Protein AF-0000000078609695 (afdb_homodimer)

pLDDT: mean 81.36, std 23.62, range [19.58, 98.56]

Nearest PDB structure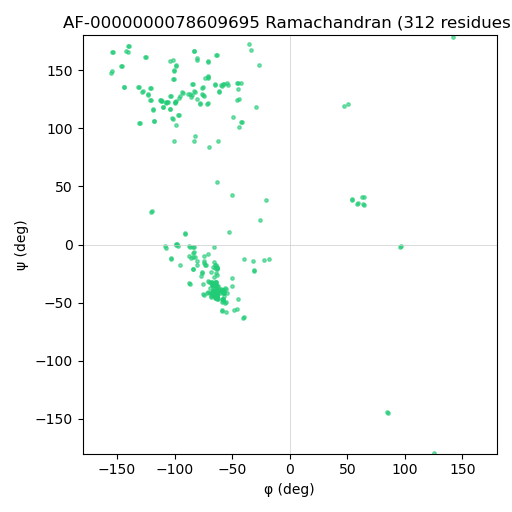s (foldseek):
  7mqa-assembly1_SL  TM=8.183E-01  e=2.822E-26  Homo sapiens
  7mq9-assembly1_SL  TM=8.160E-01  e=1.169E-25  Homo sapiens
  5yz4-assembly1_A  TM=9.534E-01  e=4.984E-21  Schizosaccharomyces pombe 972h-
  7d5s-assembly1_5K  TM=8.433E-01  e=5.316E-21  Saccharomyces cerevisiae S288C
  6lqt-assembly1_5K  TM=8.544E-01  e=1.594E-20  Saccharomyces cerevisiae S288C

Foldseek 3Di:
DPPPPVVVPPLCLVPDDAAEEEEAQCLLVVLVVLVHDDQVLVCVAQSHHYAYEYEPQSLVVLVVVPDVNPVVNVSCPPPSHHYHYDPDDHDHPLVRVLVVCLVPVRHEYEDQDPVSVVSNLVRFNHKYWYDDPSGIYIDHRHGPDPDDCPSVVVRVVD/DPPPPVVVVPLCLVPDDAAEEEEALCLLVVLVVLVHDDQVLVCVAQSHHYAYEYEPQSLVVLVVVPDVNVVVNVSCPPPSHHYHYDPDDHDHPLVRVLVVCLVPVRHEYEDQDPVSVVSNLVRFNHKYWYDDPSGIYIDHHHGDDPDDCVVVVVRPVD

Sequence (316 aa):
PKYPSCLFFQYNTQLGPPYYILVDTNFINFSIKAKLDLVQSMMDCLYAKCIPCITDCVMAEIEKLGQKYRVALRIAKDPRFERLPCTHKGTYADDCLVQRVTQHKCYIVATVDRDLKRRIRKIPGVPIMYISNHRYNIERMPDDYGAPRFLSKKWSIIPKYPSCLFFQYNTQLGPPYYILVDTNFINFSIKAKLDLVQSMMDCLYAKCIPCITDCVMAEIEKLGQKYRVALRIAKDPRFERLPCTHKGTYADDCLVQRVTQHKCYIVATVDRDLKRRIRKIPGVPIMYISNHRYNIERMPDDYGAPRFLSKKWSII

Organism: Ophiophagus hannah (NCBI:txid8665)

Solvent-accessible surface area (backbone atoms only — not comparable to full-atom values): 17659 Å² total; per-residue (Å²): 133,77,75,52,78,20,69,72,69,50,92,53,49,51,71,48,63,61,46,39,30,39,48,40,66,65,36,52,52,53,31,54,75,55,71,46,56,65,66,61,40,48,24,68,53,65,67,31,46,58,35,47,29,36,40,49,42,30,50,53,50,40,63,68,62,41,76,89,31,46,67,46,46,53,59,66,64,34,83,74,39,42,79,28,69,64,95,64,80,76,60,57,42,67,58,50,53,51,52,50,42,71,48,40,52,79,40,32,38,30,42,76,50,64,70,58,49,58,57,43,69,72,39,66,52,32,34,37,30,32,77,54,92,78,34,59,42,78,46,73,54,69,48,59,90,83,57,67,64,61,63,48,50,36,63,61,71,100,130,78,74,54,68,25,64,70,62,47,82,61,41,53,70,58,62,62,45,41,30,42,50,39,66,65,36,50,52,53,30,54,74,55,69,45,56,66,65,61,40,47,23,67,53,61,67,32,42,60,35,47,27,36,39,50,42,30,50,53,50,41,64,68,61,41,78,89,32,46,66,44,46,54,58,66,64,34,82,73,40,42,79,26,69,65,94,64,83,77,59,56,43,66,59,49,52,52,55,50,43,72,46,39,53,81,40,31,38,30,42,73,51,64,70,60,48,57,59,44,68,72,38,67,52,34,33,36,31,33,76,55,93,78,34,59,43,76,45,74,52,70,46,60,87,80,58,66,70,59,60,46,42,35,62,57,74,101

Secondary structure (DSSP, 8-state):
----TTTT-SS-TTSSPPEEEEEPHHHHHHHHHTT--HHHHHHHHHTS-EEEEEEHHHHHHHHHTGGGGHHHHHHHT-TTSEEE--SSS---HHHHHHHHHHH-TTEEEE---HHHHHHHHTSTT--EEEEETTEEEEE-----TTS-THHHHHHHT-/----TTTT----TTSSPPEEEEEPHHHHHHHHHTT--HHHHHHHHHTS-EEEEEEHHHHHHHHHHGGGGHHHHHHHT-TTSEEE--SSS---HHHHHHHHHHH-TTEEEE---HHHHHHHHTSTT--EEEEETTEEEEE-----TTS-TTTHHHHHT-

InterPro domains:
  IPR002716 PIN domain [SM00670] (19-118)
  IPR006984 Fcf1/UTP23 [PF04900] (44-140)
  IPR029060 PIN-like domain superfamily [SSF88723] (17-141)
  IPR037503 rRNA-processing protein Fcf1, PIN domain [cd09864] (9-139)

Radius of gyration: 20.22 Å; Cα contacts (8 Å, |Δi|>4): 507; chains: 2; bounding box: 41×59×60 Å

Structure (mmCIF, N/CA/C/O backbone):
data_AF-0000000078609695-model_v1
#
loop_
_entity.id
_entity.type
_entity.pdbx_description
1 polymer 'rRNA-processing protein FCF1 homolog'
#
loop_
_atom_site.group_PDB
_atom_site.id
_atom_site.type_symbol
_atom_site.label_atom_id
_atom_site.label_alt_id
_atom_site.label_comp_id
_atom_site.label_asym_id
_atom_site.label_entity_id
_atom_site.label_seq_id
_atom_site.pdbx_PDB_ins_code
_atom_site.Cartn_x
_atom_site.Cartn_y
_atom_site.Cartn_z
_atom_site.occupancy
_atom_site.B_iso_or_equiv
_atom_site.auth_seq_id
_atom_site.auth_comp_id
_atom_site.auth_asym_id
_atom_site.auth_atom_id
_atom_site.pdbx_PDB_model_num
ATOM 1 N N . PRO A 1 1 ? 6.93 13.883 -40.031 1 19.58 1 PRO A N 1
ATOM 2 C CA . PRO A 1 1 ? 7.605 14.664 -39 1 19.58 1 PRO A CA 1
ATOM 3 C C . PRO A 1 1 ? 7.254 14.195 -37.594 1 19.58 1 PRO A C 1
ATOM 5 O O . PRO A 1 1 ? 6.09 14.258 -37.188 1 19.58 1 PRO A O 1
ATOM 8 N N . LYS A 1 2 ? 7.703 13 -37.25 1 21.84 2 LYS A N 1
ATOM 9 C CA . LYS A 1 2 ? 7.164 12.016 -36.312 1 21.84 2 LYS A CA 1
ATOM 10 C C . LYS A 1 2 ? 7.293 12.492 -34.875 1 21.84 2 LYS A C 1
ATOM 12 O O . LYS A 1 2 ? 8.383 12.867 -34.438 1 21.84 2 LYS A O 1
ATOM 17 N N . TYR A 1 3 ? 6.289 13.312 -34.469 1 26.33 3 TYR A N 1
ATOM 18 C CA . TYR A 1 3 ? 6.34 14.062 -33.219 1 26.33 3 TYR A CA 1
ATOM 19 C C . TYR A 1 3 ? 6.887 13.195 -32.094 1 26.33 3 TYR A C 1
ATOM 21 O O . TYR A 1 3 ? 6.5 12.031 -31.953 1 26.33 3 TYR A O 1
ATOM 29 N N . PRO A 1 4 ? 8.133 13.453 -31.719 1 28.36 4 PRO A N 1
ATOM 30 C CA . PRO A 1 4 ? 8.945 12.617 -30.828 1 28.36 4 PRO A CA 1
ATOM 31 C C . PRO A 1 4 ? 8.211 12.234 -29.547 1 28.36 4 PRO A C 1
ATOM 33 O O . PRO A 1 4 ? 7.371 12.992 -29.062 1 28.36 4 PRO A O 1
ATOM 36 N N . SER A 1 5 ? 7.867 11.055 -29.422 1 27.03 5 SER A N 1
ATOM 37 C CA . SER A 1 5 ? 7.219 10.359 -28.312 1 27.03 5 SER A CA 1
ATOM 38 C C . SER A 1 5 ? 7.77 10.828 -26.969 1 27.03 5 SER A C 1
ATOM 40 O O . SER A 1 5 ? 7.324 10.367 -25.922 1 27.03 5 SER A O 1
ATOM 42 N N . CYS A 1 6 ? 8.969 11.617 -26.906 1 28.11 6 CYS A N 1
ATOM 43 C CA . CYS A 1 6 ? 9.727 12.219 -25.812 1 28.11 6 CYS A CA 1
ATOM 44 C C . CYS A 1 6 ? 8.836 13.125 -24.969 1 28.11 6 CYS A C 1
ATOM 46 O O . CYS A 1 6 ? 9.133 13.375 -23.797 1 28.11 6 CYS A O 1
ATOM 48 N N . LEU A 1 7 ? 8.195 14.164 -25.562 1 29.44 7 LEU A N 1
ATOM 49 C CA . LEU A 1 7 ? 7.461 15.289 -25 1 29.44 7 LEU A CA 1
ATOM 50 C C . LEU A 1 7 ? 6.438 14.805 -23.969 1 29.44 7 LEU A C 1
ATOM 52 O O . LEU A 1 7 ? 5.859 15.617 -23.25 1 29.44 7 LEU A O 1
ATOM 56 N N . PHE A 1 8 ? 6.07 13.688 -24.25 1 27.89 8 PHE A N 1
ATOM 57 C CA . PHE A 1 8 ? 4.938 13.328 -23.406 1 27.89 8 PHE A CA 1
ATOM 58 C C . PHE A 1 8 ? 5.383 13.094 -21.969 1 27.89 8 PHE A C 1
ATOM 60 O O . PHE A 1 8 ? 4.625 12.57 -21.156 1 27.89 8 PHE A O 1
ATOM 67 N N . PHE A 1 9 ? 6.781 13.07 -21.688 1 30.69 9 PHE A N 1
ATOM 68 C CA . PHE A 1 9 ? 7.172 12.984 -20.281 1 30.69 9 PHE A CA 1
ATOM 69 C C . PHE A 1 9 ? 6.77 14.242 -19.531 1 30.69 9 PHE A C 1
ATOM 71 O O . PHE A 1 9 ? 7.625 14.992 -19.062 1 30.69 9 PHE A O 1
ATOM 78 N N . GLN A 1 10 ? 6.246 15.188 -19.984 1 31.16 10 GLN A N 1
ATOM 79 C CA . GLN A 1 10 ? 5.766 16.266 -19.125 1 31.16 10 GLN A CA 1
ATOM 80 C C . GLN A 1 10 ? 5.43 15.734 -17.719 1 31.16 10 GLN A C 1
ATOM 82 O O . GLN A 1 10 ? 5.191 14.539 -17.547 1 31.16 10 GLN A O 1
ATOM 87 N N . TYR A 1 11 ? 5.469 16.625 -16.578 1 32.31 11 TYR A N 1
ATOM 88 C CA . TYR A 1 11 ? 5.066 16.422 -15.195 1 32.31 11 TYR A CA 1
ATOM 89 C C . TYR A 1 11 ? 4 15.344 -15.086 1 32.31 11 TYR A C 1
ATOM 91 O O . TYR A 1 11 ? 2.814 15.648 -14.945 1 32.31 11 TYR A O 1
ATOM 99 N N . ASN A 1 12 ? 3.83 14.547 -15.906 1 37.47 12 ASN A 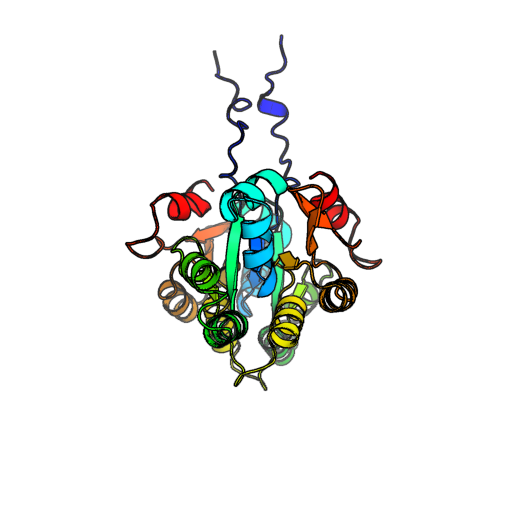N 1
ATOM 100 C CA . ASN A 1 12 ? 2.656 13.68 -15.891 1 37.47 12 ASN A CA 1
ATOM 101 C C . ASN A 1 12 ? 2.635 12.781 -14.656 1 37.47 12 ASN A C 1
ATOM 103 O O . ASN A 1 12 ? 3.254 11.719 -14.641 1 37.47 12 ASN A O 1
ATOM 107 N N . THR A 1 13 ? 2.74 13.406 -13.375 1 45.38 13 THR A N 1
ATOM 108 C CA . THR A 1 13 ? 2.414 12.859 -12.07 1 45.38 13 THR A CA 1
ATOM 109 C C . THR A 1 13 ? 1.509 11.641 -12.203 1 45.38 13 THR A C 1
ATOM 111 O O . THR A 1 13 ? 1.308 10.898 -11.242 1 45.38 13 THR A O 1
ATOM 114 N N . GLN A 1 14 ? 0.998 11.508 -13.43 1 47.22 14 GLN A N 1
ATOM 115 C CA . GLN A 1 14 ? -0.141 10.617 -13.625 1 47.22 14 GLN A CA 1
ATOM 116 C C . GLN A 1 14 ? 0.319 9.188 -13.883 1 47.22 14 GLN A C 1
ATOM 118 O O . GLN A 1 14 ? -0.501 8.273 -13.961 1 47.22 14 GLN A O 1
ATOM 123 N N . LEU A 1 15 ? 1.805 9.125 -14.094 1 53.78 15 LEU A N 1
ATOM 124 C CA . LEU A 1 15 ? 2.141 7.773 -14.539 1 53.78 15 LEU A CA 1
ATOM 125 C C . LEU A 1 15 ? 2.684 6.941 -13.383 1 53.78 15 LEU A C 1
ATOM 127 O O . LEU A 1 15 ? 3.623 7.359 -12.695 1 53.78 15 LEU A O 1
ATOM 131 N N . GLY A 1 16 ? 1.975 6.301 -12.664 1 68.56 16 GLY A N 1
ATOM 132 C CA . GLY A 1 16 ? 2.25 5.328 -11.617 1 68.56 16 GLY A CA 1
ATOM 133 C C . GLY A 1 16 ? 1.308 5.441 -10.438 1 68.56 16 GLY A C 1
ATOM 134 O O . GLY A 1 16 ? 0.39 6.266 -10.445 1 68.56 16 GLY A O 1
ATOM 135 N N . PRO A 1 17 ? 1.571 4.562 -9.57 1 80.69 17 PRO A N 1
ATOM 136 C CA . PRO A 1 17 ? 0.719 4.59 -8.375 1 80.69 17 PRO A CA 1
ATOM 137 C C . PRO A 1 17 ? 0.998 5.793 -7.48 1 80.69 17 PRO A C 1
ATOM 139 O O . PRO A 1 17 ? 2.111 6.328 -7.484 1 80.69 17 PRO A O 1
ATOM 142 N N . PRO A 1 18 ? 0.001 6.297 -6.922 1 87.56 18 PRO A N 1
ATOM 143 C CA . PRO A 1 18 ? 0.215 7.383 -5.965 1 87.56 18 PRO A CA 1
ATOM 144 C C . PRO A 1 18 ? 1.009 6.941 -4.738 1 87.56 18 PRO A C 1
ATOM 146 O O . PRO A 1 18 ? 1.16 5.742 -4.496 1 87.56 18 PRO A O 1
ATOM 149 N N . TYR A 1 19 ? 1.533 7.965 -4.016 1 90.19 19 TYR A N 1
ATOM 150 C CA . TYR A 1 19 ? 2.045 7.723 -2.672 1 90.19 19 TYR A CA 1
ATOM 151 C C . TYR A 1 19 ? 0.917 7.727 -1.648 1 90.19 19 TYR A C 1
ATOM 153 O O . TYR A 1 19 ? 0.035 8.586 -1.691 1 90.19 19 TYR A O 1
ATOM 161 N N . TYR A 1 20 ? 0.915 6.727 -0.834 1 94.62 20 TYR A N 1
ATOM 162 C CA . TYR A 1 20 ? -0.01 6.695 0.292 1 94.62 20 TYR A CA 1
ATOM 163 C C . TYR A 1 20 ? 0.68 7.133 1.578 1 94.62 20 TYR A C 1
ATOM 165 O O . TYR A 1 20 ? 1.683 6.539 1.984 1 94.62 20 TYR A O 1
ATOM 173 N N . ILE A 1 21 ? 0.111 8.148 2.197 1 97.25 21 ILE A N 1
ATOM 174 C CA . ILE A 1 21 ? 0.78 8.766 3.338 1 97.25 21 ILE A CA 1
ATOM 175 C C . ILE A 1 21 ? -0.093 8.633 4.582 1 97.25 21 ILE A C 1
ATOM 177 O O . ILE A 1 21 ? -1.188 9.195 4.645 1 97.25 21 ILE A O 1
ATOM 181 N N . LEU A 1 22 ? 0.402 7.875 5.594 1 98.38 22 LEU A N 1
ATOM 182 C CA . LEU A 1 22 ? -0.276 7.77 6.883 1 98.38 22 LEU A CA 1
ATOM 183 C C . LEU A 1 22 ? -0.027 9.016 7.727 1 98.38 22 LEU A C 1
ATOM 185 O O . LEU A 1 22 ? 1.12 9.336 8.047 1 98.38 22 LEU A O 1
ATOM 189 N N . VAL A 1 23 ? -1.093 9.633 8.078 1 98.44 23 VAL A N 1
ATOM 190 C CA . VAL A 1 23 ? -0.981 10.914 8.766 1 98.44 23 VAL A CA 1
ATOM 191 C C . VAL A 1 23 ? -1.172 10.703 10.266 1 98.44 23 VAL A C 1
ATOM 193 O O . VAL A 1 23 ? -2.188 10.156 10.703 1 98.44 23 VAL A O 1
ATOM 196 N N . ASP A 1 24 ? -0.194 11.102 11.031 1 97.31 24 ASP A N 1
ATOM 197 C CA . ASP A 1 24 ? -0.285 11.102 12.484 1 97.31 24 ASP A CA 1
ATOM 198 C C . ASP A 1 24 ? -1.232 12.195 12.977 1 97.31 24 ASP A C 1
ATOM 200 O O . ASP A 1 24 ? -1.419 13.211 12.297 1 97.31 24 ASP A O 1
ATOM 204 N N . THR A 1 25 ? -1.73 12.047 14.141 1 93.62 25 THR A N 1
ATOM 205 C CA . THR A 1 25 ? -2.748 12.922 14.703 1 93.62 25 THR A CA 1
ATOM 206 C C . THR A 1 25 ? -2.275 14.375 14.703 1 93.62 25 THR A C 1
ATOM 208 O O . THR A 1 25 ? -2.949 15.25 14.164 1 93.62 25 THR A O 1
ATOM 211 N N . ASN A 1 26 ? -1.127 14.656 15.195 1 93.31 26 ASN A N 1
ATOM 212 C CA . ASN A 1 26 ? -0.676 16.031 15.414 1 93.31 26 ASN A CA 1
ATOM 213 C C . ASN A 1 26 ? -0.117 16.641 14.133 1 93.31 26 ASN A C 1
ATOM 215 O O . ASN A 1 26 ? 0.112 17.844 14.07 1 93.31 26 ASN A O 1
ATOM 219 N N . PHE A 1 27 ? 0.09 15.906 13.141 1 97.62 27 PHE A N 1
ATOM 220 C CA . PHE A 1 27 ? 0.665 16.391 11.891 1 97.62 27 PHE A CA 1
ATOM 221 C C . PHE A 1 27 ? -0.262 17.406 11.227 1 97.62 27 PHE A C 1
ATOM 223 O O . PHE A 1 27 ? 0.198 18.406 10.672 1 97.62 27 PHE A O 1
ATOM 230 N N . ILE A 1 28 ? -1.546 17.141 11.305 1 96.31 28 ILE A N 1
ATOM 231 C CA . ILE A 1 28 ? -2.547 18.016 10.711 1 96.31 28 ILE A CA 1
ATOM 232 C C . ILE A 1 28 ? -2.504 19.391 11.391 1 96.31 28 ILE A C 1
ATOM 234 O O . ILE A 1 28 ? -2.418 20.422 10.719 1 96.31 28 ILE A O 1
ATOM 238 N N . ASN A 1 29 ? -2.424 19.391 12.688 1 94.19 29 ASN A N 1
ATOM 239 C CA . ASN A 1 29 ? -2.414 20.641 13.43 1 94.19 29 ASN A CA 1
ATOM 240 C C . ASN A 1 29 ? -1.149 21.453 13.148 1 94.19 29 ASN A C 1
ATOM 242 O O . ASN A 1 29 ? -1.202 22.672 13.031 1 94.19 29 ASN A O 1
ATOM 246 N N . PHE A 1 30 ? -0.094 20.781 13.07 1 96.12 30 PHE A N 1
ATOM 247 C CA . PHE A 1 30 ? 1.162 21.469 12.789 1 96.12 30 PHE A CA 1
ATOM 248 C C . PHE A 1 30 ? 1.171 22.031 11.375 1 96.12 30 PHE A C 1
ATOM 250 O O . PHE A 1 30 ? 1.756 23.078 11.125 1 96.12 30 PHE A O 1
ATOM 257 N N . SER A 1 31 ? 0.535 21.312 10.469 1 97.31 31 SER A N 1
ATOM 258 C CA . SER A 1 31 ? 0.407 21.812 9.102 1 97.31 31 SER A CA 1
ATOM 259 C C . SER A 1 31 ? -0.422 23.094 9.055 1 97.31 31 SER A C 1
ATOM 261 O O . SER A 1 31 ? -0.064 24.047 8.367 1 97.31 31 SER A O 1
ATOM 263 N N . ILE A 1 32 ? -1.502 23.094 9.844 1 94.38 32 ILE A N 1
ATOM 264 C CA . ILE A 1 32 ? -2.375 24.266 9.914 1 94.38 32 ILE A CA 1
ATOM 265 C C . ILE A 1 32 ? -1.603 25.453 10.484 1 94.38 32 ILE A C 1
ATOM 267 O O . ILE A 1 32 ? -1.665 26.562 9.945 1 94.38 32 ILE A O 1
ATOM 271 N N . LYS A 1 33 ? -0.875 25.203 11.508 1 94.44 33 LYS A N 1
ATOM 272 C CA . LYS A 1 33 ? -0.098 26.266 12.148 1 94.44 33 LYS A CA 1
ATOM 273 C C . LYS A 1 33 ? 0.961 26.812 11.203 1 94.44 33 LYS A C 1
ATOM 275 O O . LYS A 1 33 ? 1.253 28.016 11.227 1 94.44 33 LYS A O 1
ATOM 280 N N . ALA A 1 34 ? 1.468 25.969 10.367 1 96.25 34 ALA A N 1
ATOM 281 C CA . ALA A 1 34 ? 2.5 26.359 9.414 1 96.25 34 ALA A CA 1
ATOM 282 C C . ALA A 1 34 ? 1.881 26.906 8.133 1 96.25 34 ALA A C 1
ATOM 284 O O . ALA A 1 34 ? 2.596 27.266 7.188 1 96.25 34 ALA A O 1
ATOM 285 N N . LYS A 1 35 ? 0.498 26.938 8.023 1 95.38 35 LYS A N 1
ATOM 286 C CA . LYS A 1 35 ? -0.259 27.438 6.883 1 95.38 35 LYS A CA 1
ATOM 287 C C . LYS A 1 35 ? 0.026 26.625 5.625 1 95.38 35 LYS A C 1
ATOM 289 O O . LYS A 1 35 ? 0.243 27.188 4.547 1 95.38 35 LYS A O 1
ATOM 294 N N . LEU A 1 36 ? 0.118 25.375 5.793 1 96.69 36 LEU A N 1
ATOM 295 C CA . LEU A 1 36 ? 0.359 24.453 4.691 1 96.69 36 LEU A CA 1
ATOM 296 C C . LEU A 1 36 ? -0.923 23.734 4.301 1 96.69 36 LEU A C 1
ATOM 298 O O . LEU A 1 36 ? -1.638 23.219 5.164 1 96.69 36 LEU A O 1
ATOM 302 N N . ASP A 1 37 ? -1.235 23.797 2.996 1 95.25 37 ASP A N 1
ATOM 303 C CA . ASP A 1 37 ? -2.25 22.875 2.49 1 95.25 37 ASP A CA 1
ATOM 304 C C . ASP A 1 37 ? -1.717 21.453 2.438 1 95.25 37 ASP A C 1
ATOM 306 O O . ASP A 1 37 ? -0.739 21.172 1.739 1 95.25 37 ASP A O 1
ATOM 310 N N . LEU A 1 38 ? -2.361 20.578 3.123 1 96.25 38 LEU A N 1
ATOM 311 C CA . LEU A 1 38 ? -1.812 19.25 3.363 1 96.25 38 LEU A CA 1
ATOM 312 C C . LEU A 1 38 ? -1.545 18.531 2.047 1 96.25 38 LEU A C 1
ATOM 314 O O . LEU A 1 38 ? -0.403 18.172 1.755 1 96.25 38 LEU A O 1
ATOM 318 N N . VAL A 1 39 ? -2.541 18.359 1.177 1 95.44 39 VAL A N 1
ATOM 319 C CA . VAL A 1 39 ? -2.42 17.578 -0.042 1 95.44 39 VAL A CA 1
ATOM 320 C C . VAL A 1 39 ? -1.441 18.25 -1.001 1 95.44 39 VAL A C 1
ATOM 322 O O . VAL A 1 39 ? -0.552 17.594 -1.55 1 95.44 39 VAL A O 1
ATOM 325 N N . GLN A 1 40 ? -1.533 19.531 -1.145 1 95.12 40 GLN A N 1
ATOM 326 C CA . GLN A 1 40 ? -0.635 20.266 -2.025 1 95.12 40 GLN A CA 1
ATOM 327 C C . GLN A 1 40 ? 0.809 20.172 -1.54 1 95.12 40 GLN A C 1
ATOM 329 O O . GLN A 1 40 ? 1.73 20.016 -2.342 1 95.12 40 GLN A O 1
ATOM 334 N N . SER A 1 41 ? 0.975 20.359 -0.27 1 95.75 41 SER A N 1
ATOM 335 C CA . SER A 1 41 ? 2.32 20.297 0.29 1 95.75 41 SER A CA 1
ATOM 336 C C . SER A 1 41 ? 2.934 18.906 0.102 1 95.75 41 SER A C 1
ATOM 338 O O . SER A 1 41 ? 4.137 18.781 -0.142 1 95.75 41 SER A O 1
ATOM 340 N N . MET A 1 42 ? 2.084 17.828 0.198 1 94 42 MET A N 1
ATOM 341 C CA . MET A 1 42 ? 2.555 16.469 -0.066 1 94 42 MET A CA 1
ATOM 342 C C . MET A 1 42 ? 3.01 16.328 -1.514 1 94 42 MET A C 1
ATOM 344 O O . MET A 1 42 ? 4.09 15.789 -1.777 1 94 42 MET A O 1
ATOM 348 N N . MET A 1 43 ? 2.205 16.828 -2.395 1 90.19 43 MET A N 1
ATOM 349 C CA . MET A 1 43 ? 2.506 16.719 -3.818 1 90.19 43 MET A CA 1
ATOM 350 C C . MET A 1 43 ? 3.74 17.531 -4.18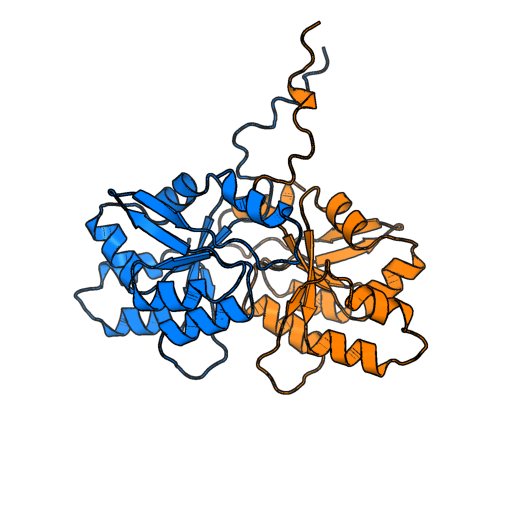 1 90.19 43 MET A C 1
ATOM 352 O O . MET A 1 43 ? 4.543 17.125 -5.02 1 90.19 43 MET A O 1
ATOM 356 N N . ASP A 1 44 ? 3.934 18.656 -3.547 1 87.81 44 ASP A N 1
ATOM 357 C CA . ASP A 1 44 ? 5.113 19.484 -3.76 1 87.81 44 ASP A CA 1
ATOM 358 C C . ASP A 1 44 ? 6.371 18.812 -3.229 1 87.81 44 ASP A C 1
ATOM 360 O O . ASP A 1 44 ? 7.457 18.984 -3.785 1 87.81 44 ASP A O 1
ATOM 364 N N . CYS A 1 45 ? 6.18 18.094 -2.234 1 88.06 45 CYS A N 1
ATOM 365 C CA . CYS A 1 45 ? 7.309 17.422 -1.595 1 88.06 45 CYS A CA 1
ATOM 366 C C . CYS A 1 45 ? 7.773 16.234 -2.42 1 88.06 45 CYS A C 1
ATOM 368 O O . CYS A 1 45 ? 8.977 16.031 -2.605 1 88.06 45 CYS A O 1
ATOM 370 N N . LEU A 1 46 ? 6.785 15.477 -2.916 1 84.56 46 LEU A N 1
ATOM 371 C CA . LEU A 1 46 ? 7.125 14.203 -3.533 1 84.56 46 LEU A CA 1
ATOM 372 C C . LEU A 1 46 ? 7.082 14.305 -5.055 1 84.56 46 LEU A C 1
ATOM 374 O O . LEU A 1 46 ? 7.52 13.391 -5.754 1 84.56 46 LEU A O 1
ATOM 378 N N . TYR A 1 47 ? 6.543 15.344 -5.559 1 78.56 47 TYR A N 1
ATOM 379 C CA . TYR A 1 47 ? 6.422 15.609 -6.988 1 78.56 47 TYR A CA 1
ATOM 380 C C . TYR A 1 47 ? 5.633 14.5 -7.68 1 78.56 47 TYR A C 1
ATOM 382 O O . TYR A 1 47 ? 6.02 14.031 -8.75 1 78.56 47 TYR A O 1
ATOM 390 N N . ALA A 1 48 ? 4.699 14.008 -7.027 1 80.94 48 ALA A N 1
ATOM 391 C CA . ALA A 1 48 ? 3.812 12.945 -7.5 1 80.94 48 ALA A CA 1
ATOM 392 C C . ALA A 1 48 ? 2.461 13.008 -6.797 1 80.94 48 ALA A C 1
ATOM 394 O O . ALA A 1 48 ? 2.299 13.734 -5.812 1 80.94 48 ALA A O 1
ATOM 395 N N . LYS A 1 49 ? 1.505 12.273 -7.375 1 84.69 49 LYS A N 1
ATOM 396 C CA . LYS A 1 49 ? 0.208 12.172 -6.711 1 84.69 49 LYS A CA 1
ATOM 397 C C . LYS A 1 49 ? 0.35 11.578 -5.312 1 84.69 49 LYS A C 1
ATOM 399 O O . LYS A 1 49 ? 1.104 10.625 -5.117 1 84.69 49 LYS A O 1
ATOM 404 N N . CYS A 1 50 ? -0.36 12.195 -4.406 1 90.31 50 CYS A N 1
ATOM 405 C CA . CYS A 1 50 ? -0.31 11.766 -3.014 1 90.31 50 CYS A CA 1
ATOM 406 C C . CYS A 1 50 ? -1.714 11.609 -2.441 1 90.31 50 CYS A C 1
ATOM 408 O O . CYS A 1 50 ? -2.596 12.422 -2.717 1 90.31 50 CYS A O 1
ATOM 410 N N . ILE A 1 51 ? -1.896 10.523 -1.73 1 94.12 51 ILE A N 1
ATOM 411 C CA . ILE A 1 51 ? -3.162 10.273 -1.049 1 94.12 51 ILE A CA 1
ATOM 412 C C . ILE A 1 51 ? -2.932 10.211 0.459 1 94.12 51 ILE A C 1
ATOM 414 O O . ILE A 1 51 ? -2.336 9.25 0.96 1 94.12 51 ILE A O 1
ATOM 418 N N . PRO A 1 52 ? -3.35 11.25 1.156 1 97.75 52 PRO A N 1
ATOM 419 C CA . PRO A 1 52 ? -3.283 11.141 2.615 1 97.75 52 PRO A CA 1
ATOM 420 C C . PRO A 1 52 ? -4.219 10.062 3.168 1 97.75 52 PRO A C 1
ATOM 422 O O . PRO A 1 52 ? -5.355 9.93 2.701 1 97.75 52 PRO A O 1
ATOM 425 N N . CYS A 1 53 ? -3.748 9.281 4.125 1 97.75 53 CYS A N 1
ATOM 426 C CA . CYS A 1 53 ? -4.504 8.195 4.742 1 97.75 53 CYS A CA 1
ATOM 427 C C . CYS A 1 53 ? -4.641 8.422 6.246 1 97.75 53 CYS A C 1
ATOM 429 O O . CYS A 1 53 ? -3.682 8.82 6.906 1 97.75 53 CYS A O 1
ATOM 431 N N . ILE A 1 54 ? -5.812 8.227 6.762 1 97.62 54 ILE A N 1
ATOM 432 C CA . ILE A 1 54 ? -6.07 8.32 8.195 1 97.62 54 ILE A CA 1
ATOM 433 C C . ILE A 1 54 ? -6.668 7.004 8.695 1 97.62 54 ILE A C 1
ATOM 435 O O . ILE A 1 54 ? -7.633 6.492 8.117 1 97.62 54 ILE A O 1
ATOM 439 N N . THR A 1 55 ? -6.109 6.422 9.75 1 97.31 55 THR A N 1
ATOM 440 C CA . THR A 1 55 ? -6.625 5.176 10.305 1 97.31 55 THR A CA 1
ATOM 441 C C . THR A 1 55 ? -7.789 5.445 11.258 1 97.31 55 THR A C 1
ATOM 443 O O . THR A 1 55 ? -8 6.586 11.68 1 97.31 55 THR A O 1
ATOM 446 N N . ASP A 1 56 ? -8.492 4.383 11.594 1 96.31 56 ASP A N 1
ATOM 447 C CA . ASP A 1 56 ? -9.562 4.488 12.578 1 96.31 56 ASP A CA 1
ATOM 448 C C . ASP A 1 56 ? -9.031 5.012 13.914 1 96.31 56 ASP A C 1
ATOM 450 O O . ASP A 1 56 ? -9.672 5.84 14.562 1 96.31 56 ASP A O 1
ATOM 454 N N . CYS A 1 57 ? -7.883 4.574 14.281 1 97.25 57 CYS A N 1
ATOM 455 C CA . CYS A 1 57 ? -7.316 4.945 15.578 1 97.25 57 CYS A CA 1
ATOM 456 C C . CYS A 1 57 ? -6.949 6.426 15.602 1 97.25 57 CYS A C 1
ATOM 458 O O . CYS A 1 57 ? -7.184 7.109 16.609 1 97.25 57 CYS A O 1
ATOM 460 N N . VAL A 1 58 ? -6.363 6.926 14.516 1 96.94 58 VAL A N 1
ATOM 461 C CA . VAL A 1 58 ? -5.992 8.336 14.438 1 96.94 58 VAL A CA 1
ATOM 462 C C . VAL A 1 58 ? -7.25 9.195 14.406 1 96.94 58 VAL A C 1
ATOM 464 O O . VAL A 1 58 ? -7.328 10.219 15.094 1 96.94 58 VAL A O 1
ATOM 467 N N . MET A 1 59 ? -8.211 8.789 13.656 1 95.94 59 MET A N 1
ATOM 468 C CA . MET A 1 59 ? -9.477 9.508 13.594 1 95.94 59 MET A CA 1
ATOM 469 C C . MET A 1 59 ? -10.125 9.602 14.969 1 95.94 59 MET A C 1
ATOM 471 O O . MET A 1 59 ? -10.602 10.664 15.367 1 95.94 59 MET A O 1
ATOM 475 N N . ALA A 1 60 ? -10.156 8.453 15.648 1 95.06 60 ALA A N 1
ATOM 476 C CA . ALA A 1 60 ? -10.734 8.414 16.984 1 95.06 60 ALA A CA 1
ATOM 477 C C . ALA A 1 60 ? -10 9.359 17.938 1 95.06 60 ALA A C 1
ATOM 479 O O . ALA A 1 60 ? -10.625 10.031 18.75 1 95.06 60 ALA A O 1
ATOM 480 N N . GLU A 1 61 ? -8.742 9.398 17.766 1 94.81 61 GLU A N 1
ATOM 481 C CA . GLU A 1 61 ? -7.938 10.289 18.594 1 94.81 61 GLU A CA 1
ATOM 482 C C . GLU A 1 61 ? -8.281 11.75 18.328 1 94.81 61 GLU A C 1
ATOM 484 O O . GLU A 1 61 ? -8.461 12.531 19.266 1 94.81 61 GLU A O 1
ATOM 489 N N . ILE A 1 62 ? -8.398 12.164 17.125 1 94.25 62 ILE A N 1
ATOM 490 C CA . ILE A 1 62 ? -8.711 13.539 16.766 1 94.25 62 ILE A CA 1
ATOM 491 C C . ILE A 1 62 ? -10.086 13.922 17.297 1 94.25 62 ILE A C 1
ATOM 493 O O . ILE A 1 62 ? -10.273 15.031 17.797 1 94.25 62 ILE A O 1
ATOM 497 N N . GLU A 1 63 ? -10.969 13.016 17.203 1 94.06 63 GLU A N 1
ATOM 498 C CA . GLU A 1 63 ? -12.336 13.266 17.656 1 94.06 63 GLU A CA 1
ATOM 499 C C . GLU A 1 63 ? -12.375 13.492 19.172 1 94.06 63 GLU A C 1
ATOM 501 O O . GLU A 1 63 ? -13.172 14.289 19.672 1 94.06 63 GLU A O 1
ATOM 506 N N . LYS A 1 64 ? -11.516 12.859 19.875 1 92.88 64 LYS A N 1
ATOM 507 C CA . LYS A 1 64 ? -11.461 12.945 21.328 1 92.88 64 LYS A CA 1
ATOM 508 C C . LYS A 1 64 ? -10.836 14.266 21.781 1 92.88 64 LYS A C 1
ATOM 510 O O . LYS A 1 64 ? -11.078 14.727 22.906 1 92.88 64 LYS A O 1
ATOM 515 N N . LEU A 1 65 ? -10.078 14.844 21 1 89.5 65 LEU A N 1
ATOM 516 C CA . LEU A 1 65 ? -9.336 16.047 21.375 1 89.5 65 LEU A CA 1
ATOM 517 C C . LEU A 1 65 ? -10.273 17.25 21.469 1 89.5 65 LEU A C 1
ATOM 519 O O . LEU A 1 65 ? -9.938 18.25 22.094 1 89.5 65 LEU A O 1
ATOM 523 N N . GLY A 1 66 ? -11.5 17.219 20.891 1 84.44 66 GLY A N 1
ATOM 524 C CA . GLY A 1 66 ? -12.523 18.203 21.141 1 84.44 66 GLY A CA 1
ATOM 525 C C . GLY A 1 66 ? -12.398 19.438 20.25 1 84.44 66 GLY A C 1
ATOM 526 O O . GLY A 1 66 ? -11.953 19.344 19.109 1 84.44 66 GLY A O 1
ATOM 527 N N . GLN A 1 67 ? -12.758 20.594 20.844 1 84.31 67 GLN A N 1
ATOM 528 C CA . GLN A 1 67 ? -12.977 21.828 20.094 1 84.31 67 GLN A CA 1
ATOM 529 C C . GLN A 1 67 ? -11.664 22.406 19.562 1 84.31 67 GLN A C 1
ATOM 531 O O . GLN A 1 67 ? -11.617 22.969 18.469 1 84.31 67 GLN A O 1
ATOM 536 N N . LYS A 1 68 ? -10.617 22.188 20.297 1 84.44 68 LYS A N 1
ATOM 537 C CA . LYS A 1 68 ? -9.312 22.734 19.922 1 84.44 68 LYS A CA 1
ATOM 538 C C . LYS A 1 68 ? -8.844 22.141 18.594 1 84.44 68 LYS A C 1
ATOM 540 O O . LYS A 1 68 ? -8.031 22.734 17.891 1 84.44 68 LYS A O 1
ATOM 545 N N . TYR A 1 69 ? -9.453 20.984 18.25 1 88.38 69 TYR A N 1
ATOM 546 C CA . TYR A 1 69 ? -9 20.297 17.047 1 88.38 69 TYR A CA 1
ATOM 547 C C . TYR A 1 69 ? -10.125 20.172 16.031 1 88.38 69 TYR A C 1
ATOM 549 O O . TYR A 1 69 ? -10.133 19.25 15.211 1 88.38 69 TYR A O 1
ATOM 557 N N . ARG A 1 70 ? -11.039 21.094 16.047 1 91.19 70 ARG A N 1
ATOM 558 C CA . ARG A 1 70 ? -12.18 21.062 15.141 1 91.19 70 ARG A CA 1
ATOM 559 C C . ARG A 1 70 ? -11.734 21.203 13.695 1 91.19 70 ARG A C 1
ATOM 561 O O . ARG A 1 70 ? -12.25 20.531 12.805 1 91.19 70 ARG A O 1
ATOM 568 N N . VAL A 1 71 ? -10.828 22.094 13.469 1 92.12 71 VAL A N 1
ATOM 569 C CA . VAL A 1 71 ? -10.328 22.297 12.109 1 92.12 71 VAL A CA 1
ATOM 570 C C . VAL A 1 71 ? -9.617 21.047 11.617 1 92.12 71 VAL A C 1
ATOM 572 O O . VAL A 1 71 ? -9.836 20.609 10.484 1 92.12 71 VAL A O 1
ATOM 575 N N . ALA A 1 72 ? -8.758 20.453 12.469 1 93.62 72 ALA A N 1
ATOM 576 C CA . ALA A 1 72 ? -8.062 19.219 12.125 1 93.62 72 ALA A CA 1
ATOM 577 C C . ALA A 1 72 ? -9.047 18.109 11.773 1 93.62 72 ALA A C 1
ATOM 579 O O . ALA A 1 72 ? -8.828 17.359 10.82 1 93.62 72 ALA A O 1
ATOM 580 N N . LEU A 1 73 ? -10.094 18.094 12.586 1 94.25 73 LEU A N 1
ATOM 581 C CA . LEU A 1 73 ? -11.117 17.078 12.344 1 94.25 73 LEU A CA 1
ATOM 582 C C . LEU A 1 73 ? -11.789 17.297 10.984 1 94.25 73 LEU A C 1
ATOM 584 O O . LEU A 1 73 ? -12.031 16.344 10.25 1 94.25 73 LEU A O 1
ATOM 588 N N . ARG A 1 74 ? -12.047 18.547 10.594 1 94.81 74 ARG A N 1
ATOM 589 C CA . ARG A 1 74 ? -12.633 18.875 9.305 1 94.81 74 ARG A CA 1
ATOM 590 C C . ARG A 1 74 ? -11.711 18.453 8.164 1 94.81 74 ARG A C 1
ATOM 592 O O . ARG A 1 74 ? -12.164 17.891 7.164 1 94.81 74 ARG A O 1
ATOM 599 N N . ILE A 1 75 ? -10.469 18.688 8.336 1 94.25 75 ILE A N 1
ATOM 600 C CA . ILE A 1 75 ? -9.484 18.328 7.32 1 94.25 75 ILE A CA 1
ATOM 601 C C . ILE A 1 75 ? -9.398 16.812 7.191 1 94.25 75 ILE A C 1
ATOM 603 O O . ILE A 1 75 ? -9.32 16.281 6.082 1 94.25 75 ILE A O 1
ATOM 607 N N . ALA A 1 76 ? -9.461 16.109 8.328 1 94.38 76 ALA A N 1
ATOM 608 C CA . ALA A 1 76 ? -9.375 14.648 8.352 1 94.38 76 ALA A CA 1
ATOM 609 C C . ALA A 1 76 ? -10.562 14.016 7.641 1 94.38 76 ALA A C 1
ATOM 611 O O . ALA A 1 76 ? -10.492 12.867 7.199 1 94.38 76 ALA A O 1
ATOM 612 N N . LYS A 1 77 ? -11.633 14.766 7.496 1 94 77 LYS A N 1
ATOM 613 C CA . LYS A 1 77 ? -12.852 14.266 6.867 1 94 77 LYS A CA 1
ATOM 614 C C . LYS A 1 77 ? -12.938 14.695 5.406 1 94 77 LYS A C 1
ATOM 616 O O . LYS A 1 77 ? -13.914 14.383 4.719 1 94 77 LYS A O 1
ATOM 621 N N . ASP A 1 78 ? -11.898 15.422 5.023 1 93.56 78 ASP A N 1
ATOM 622 C CA . ASP A 1 78 ? -11.812 15.789 3.613 1 93.56 78 ASP A CA 1
ATOM 623 C C . ASP A 1 78 ? -11.891 14.555 2.715 1 93.56 78 ASP A C 1
ATOM 625 O O . ASP A 1 78 ? -11.266 13.531 3 1 93.56 78 ASP A O 1
ATOM 629 N N . PRO A 1 79 ? -12.617 14.609 1.596 1 92.5 79 PRO A N 1
ATOM 630 C CA . PRO A 1 79 ? -12.797 13.461 0.705 1 92.5 79 PRO A CA 1
ATOM 631 C C . PRO A 1 79 ? -11.492 13.016 0.043 1 92.5 79 PRO A C 1
ATOM 633 O O . PRO A 1 79 ? -11.414 11.914 -0.498 1 92.5 79 PRO A O 1
ATOM 636 N N . ARG A 1 80 ? -10.516 13.852 0.037 1 91.56 80 ARG A N 1
ATOM 637 C CA . ARG A 1 80 ? -9.227 13.492 -0.541 1 91.56 80 ARG A CA 1
ATOM 638 C C . ARG A 1 80 ? -8.469 12.531 0.37 1 91.56 80 ARG A C 1
ATOM 640 O O . ARG A 1 80 ? -7.508 11.898 -0.058 1 91.56 80 ARG A O 1
ATOM 647 N N . PHE A 1 81 ? -8.93 12.477 1.6 1 94.69 81 PHE A N 1
ATOM 648 C CA . PHE A 1 81 ? -8.336 11.539 2.545 1 94.69 81 PHE A CA 1
ATOM 649 C C . PHE A 1 81 ? -8.953 10.156 2.393 1 94.69 81 PHE A C 1
ATOM 651 O O . PHE A 1 81 ? -10.172 10.031 2.203 1 94.69 81 PHE A O 1
ATOM 658 N N . GLU A 1 82 ? -8.094 9.242 2.447 1 93.88 82 GLU A N 1
ATOM 659 C CA . GLU A 1 82 ? -8.578 7.867 2.525 1 93.88 82 GLU A CA 1
ATOM 660 C C . GLU A 1 82 ? -8.641 7.383 3.971 1 93.88 82 GLU A C 1
ATOM 662 O O . GLU A 1 82 ? -7.652 7.484 4.703 1 93.88 82 GLU A O 1
ATOM 667 N N . ARG A 1 83 ? -9.789 6.875 4.34 1 94.88 83 ARG A N 1
ATOM 668 C CA . ARG A 1 83 ? -9.938 6.277 5.66 1 94.88 83 ARG A CA 1
ATOM 669 C C . ARG A 1 83 ? -9.562 4.797 5.641 1 94.88 83 ARG A C 1
ATOM 671 O O . ARG A 1 83 ? -10.07 4.035 4.812 1 94.88 83 ARG A O 1
ATOM 678 N N . LEU A 1 84 ? -8.719 4.441 6.551 1 95.5 84 LEU A N 1
ATOM 679 C CA . LEU A 1 84 ? -8.273 3.053 6.621 1 95.5 84 LEU A CA 1
ATOM 680 C C . LEU A 1 84 ? -8.836 2.367 7.863 1 95.5 84 LEU A C 1
ATOM 682 O O . LEU A 1 84 ? -8.484 2.734 8.992 1 95.5 84 LEU A O 1
ATOM 686 N N . PRO A 1 85 ? -9.617 1.354 7.645 1 93.62 85 PRO A N 1
ATOM 687 C CA . PRO A 1 85 ? -10.133 0.627 8.805 1 93.62 85 PRO A CA 1
ATOM 688 C C . PRO A 1 85 ? -9.055 -0.183 9.523 1 93.62 85 PRO A C 1
ATOM 690 O O . PRO A 1 85 ? -8.125 -0.679 8.883 1 93.62 85 PRO A O 1
ATOM 693 N N . CYS A 1 86 ? -9.172 -0.238 10.758 1 92.44 86 CYS A N 1
ATOM 694 C CA . CYS A 1 86 ? -8.258 -1.05 11.562 1 92.44 86 CYS A CA 1
ATOM 695 C C . CYS A 1 86 ? -8.906 -2.381 11.938 1 92.44 86 CYS A C 1
ATOM 697 O O . CYS A 1 86 ? -10.133 -2.475 12.039 1 92.44 86 CYS A O 1
ATOM 699 N N . THR A 1 87 ? -8.055 -3.459 12.102 1 84.81 87 THR A N 1
ATOM 700 C CA . THR A 1 87 ? -8.57 -4.777 12.445 1 84.81 87 THR A CA 1
ATOM 701 C C . THR A 1 87 ? -8.438 -5.039 13.945 1 84.81 87 THR A C 1
ATOM 703 O O . THR A 1 87 ? -8.836 -6.094 14.438 1 84.81 87 THR A O 1
ATOM 706 N N . HIS A 1 88 ? -7.938 -4.176 14.711 1 85.88 88 HIS A N 1
ATOM 707 C CA . HIS A 1 88 ? -7.789 -4.305 16.156 1 85.88 88 HIS A CA 1
ATOM 708 C C . HIS A 1 88 ? -8.844 -3.482 16.891 1 85.88 88 HIS A C 1
ATOM 710 O O . HIS A 1 88 ? -9.445 -2.578 16.312 1 85.88 88 HIS A O 1
ATOM 716 N N . LYS A 1 89 ? -9 -3.953 18.109 1 83.94 89 LYS A N 1
ATOM 717 C CA . LYS A 1 89 ? -9.93 -3.207 18.938 1 83.94 89 LYS A CA 1
ATOM 718 C C . LYS A 1 89 ? -9.258 -1.986 19.562 1 83.94 89 LYS A C 1
ATOM 720 O O . LYS A 1 89 ? -8.562 -2.104 20.578 1 83.94 89 LYS A O 1
ATOM 725 N N . GLY A 1 90 ? -9.312 -0.954 19.031 1 76.88 90 GLY A N 1
ATOM 726 C CA . GLY A 1 90 ? -8.812 0.291 19.594 1 76.88 90 GLY A CA 1
ATOM 727 C C . GLY A 1 90 ? -7.418 0.17 20.172 1 76.88 90 GLY A C 1
ATOM 728 O O . GLY A 1 90 ? -7.102 -0.811 20.844 1 76.88 90 GLY A O 1
ATOM 729 N N . THR A 1 91 ? -6.406 0.855 19.734 1 83.81 91 THR A N 1
ATOM 730 C CA . THR A 1 91 ? -5.051 0.992 20.25 1 83.81 91 THR A CA 1
ATOM 731 C C . THR A 1 91 ? -4.562 2.432 20.109 1 83.81 91 THR A C 1
ATOM 733 O O . THR A 1 91 ? -5.266 3.283 19.562 1 83.81 91 THR A O 1
ATOM 736 N N . TYR A 1 92 ? -3.473 2.6 20.844 1 92.75 92 TYR A N 1
ATOM 737 C CA . TYR A 1 92 ? -2.857 3.91 20.656 1 92.75 92 TYR A CA 1
ATOM 738 C C . TYR A 1 92 ? -2.502 4.152 19.203 1 92.75 92 TYR A C 1
ATOM 740 O O . TYR A 1 92 ? -2 3.252 18.516 1 92.75 92 TYR A O 1
ATOM 748 N N . ALA A 1 93 ? -2.76 5.305 18.797 1 96.25 93 ALA A N 1
ATOM 749 C CA . ALA A 1 93 ? -2.559 5.672 17.406 1 96.25 93 ALA A CA 1
ATOM 750 C C . ALA A 1 93 ? -1.122 5.398 16.969 1 96.25 93 ALA A C 1
ATOM 752 O O . ALA A 1 93 ? -0.886 4.906 15.859 1 96.25 93 ALA A O 1
ATOM 753 N N . ASP A 1 94 ? -0.13 5.641 17.828 1 96.81 94 ASP A N 1
ATOM 754 C CA . ASP A 1 94 ? 1.266 5.383 17.484 1 96.81 94 ASP A CA 1
ATOM 755 C C . ASP A 1 94 ? 1.502 3.9 17.219 1 96.81 94 ASP A C 1
ATOM 757 O O . ASP A 1 94 ? 2.158 3.535 16.234 1 96.81 94 ASP A O 1
ATOM 761 N N . ASP A 1 95 ? 0.988 3.072 18.125 1 96.69 95 ASP A N 1
ATOM 762 C CA . ASP A 1 95 ? 1.128 1.631 17.938 1 96.69 95 ASP A CA 1
ATOM 763 C C . ASP A 1 95 ? 0.431 1.166 16.656 1 96.69 95 ASP A C 1
ATOM 765 O O . ASP A 1 95 ? 0.943 0.301 15.945 1 96.69 95 ASP A O 1
ATOM 769 N N . CYS A 1 96 ? -0.701 1.755 16.391 1 96.94 96 CYS A N 1
ATOM 770 C CA . CYS A 1 96 ? -1.463 1.456 15.188 1 96.94 96 CYS A CA 1
ATOM 771 C C . CYS A 1 96 ? -0.634 1.729 13.938 1 96.94 96 CYS A C 1
ATOM 773 O O . CYS A 1 96 ? -0.531 0.872 13.062 1 96.94 96 CYS A O 1
ATOM 775 N N . LEU A 1 97 ? -0.047 2.9 13.914 1 97.69 97 LEU A N 1
ATOM 776 C CA . LEU A 1 97 ? 0.741 3.311 12.758 1 97.69 97 LEU A CA 1
ATOM 777 C C . LEU A 1 97 ? 1.975 2.428 12.602 1 97.69 97 LEU A C 1
ATOM 779 O O . LEU A 1 97 ? 2.281 1.976 11.492 1 97.69 97 LEU A O 1
ATOM 783 N N . VAL A 1 98 ? 2.668 2.143 13.688 1 97.19 98 VAL A N 1
ATOM 784 C CA . VAL A 1 98 ? 3.889 1.342 13.656 1 97.19 98 VAL A CA 1
ATOM 785 C C . VAL A 1 98 ? 3.564 -0.073 13.18 1 97.19 98 VAL A C 1
ATOM 787 O O . VAL A 1 98 ? 4.254 -0.62 12.32 1 97.19 98 VAL A O 1
ATOM 790 N N . GLN A 1 99 ? 2.52 -0.642 13.727 1 95.19 99 GLN A N 1
ATOM 791 C CA . GLN A 1 99 ? 2.129 -1.992 13.336 1 95.19 99 GLN A CA 1
ATOM 792 C C . GLN A 1 99 ? 1.745 -2.049 11.859 1 95.19 99 GLN A C 1
ATOM 794 O O . GLN A 1 99 ? 2.135 -2.977 11.141 1 95.19 99 GLN A O 1
ATOM 799 N N . ARG A 1 100 ? 1.021 -1.031 11.398 1 96.38 100 ARG A N 1
ATOM 800 C CA . ARG A 1 100 ? 0.544 -1.009 10.016 1 96.38 100 ARG A CA 1
ATOM 801 C C . ARG A 1 100 ? 1.71 -0.945 9.039 1 96.38 100 ARG A C 1
ATOM 803 O O . ARG A 1 100 ? 1.754 -1.704 8.062 1 96.38 100 ARG A O 1
ATOM 810 N N . VAL A 1 101 ? 2.738 -0.153 9.312 1 95.56 101 VAL A N 1
ATOM 811 C CA . VAL A 1 101 ? 3.828 0.004 8.352 1 95.56 101 VAL A CA 1
ATOM 812 C C . VAL A 1 101 ? 4.832 -1.136 8.523 1 95.56 101 VAL A C 1
ATOM 814 O O . VAL A 1 101 ? 5.664 -1.37 7.645 1 95.56 101 VAL A O 1
ATOM 817 N N . THR A 1 102 ? 4.84 -1.781 9.68 1 94 102 THR A N 1
ATOM 818 C CA . THR A 1 102 ? 5.633 -2.998 9.82 1 94 102 THR A CA 1
ATOM 819 C C . THR A 1 102 ? 5.102 -4.098 8.898 1 94 102 THR A C 1
ATOM 821 O O . THR A 1 102 ? 5.879 -4.824 8.281 1 94 102 THR A O 1
ATOM 824 N N . GLN A 1 103 ? 3.83 -4.094 8.742 1 92.69 103 GLN A N 1
ATOM 825 C CA . GLN A 1 103 ? 3.193 -5.121 7.926 1 92.69 103 GLN A CA 1
ATOM 826 C C . GLN A 1 103 ? 3.152 -4.711 6.457 1 92.69 103 GLN A C 1
ATOM 828 O O . GLN A 1 103 ? 3.195 -5.566 5.566 1 92.69 103 GLN A O 1
ATOM 833 N N . HIS A 1 104 ? 3.014 -3.447 6.238 1 93.62 104 HIS A N 1
ATOM 834 C CA . HIS A 1 104 ? 2.863 -2.885 4.902 1 93.62 104 HIS A CA 1
ATOM 835 C C . HIS A 1 104 ? 3.822 -1.721 4.68 1 93.62 104 HIS A C 1
ATOM 837 O O . HIS A 1 104 ? 3.531 -0.589 5.074 1 93.62 104 HIS A O 1
ATOM 843 N N . LYS A 1 105 ? 4.863 -1.96 3.934 1 89.31 105 LYS A N 1
ATOM 844 C CA . LYS A 1 105 ? 5.957 -0.996 3.816 1 89.31 105 LYS A CA 1
ATOM 845 C C . LYS A 1 105 ? 5.719 -0.037 2.652 1 89.31 105 LYS A C 1
ATOM 847 O O . LYS A 1 105 ? 6.578 0.793 2.342 1 89.31 105 LYS A O 1
ATOM 852 N N . CYS A 1 106 ? 4.527 -0.106 2.109 1 90.69 106 CYS A N 1
ATOM 853 C CA . CYS A 1 106 ? 4.219 0.706 0.936 1 90.69 106 CYS A CA 1
ATOM 854 C C . CYS A 1 106 ? 3.795 2.111 1.342 1 90.69 106 CYS A C 1
ATOM 856 O O . CYS A 1 106 ? 3.646 2.99 0.49 1 90.69 106 CYS A O 1
ATOM 858 N N . TYR A 1 107 ? 3.703 2.449 2.668 1 95.31 107 TYR A N 1
ATOM 859 C CA . TYR A 1 107 ? 3.238 3.742 3.154 1 95.31 107 TYR A CA 1
ATOM 860 C C . TYR A 1 107 ? 4.41 4.645 3.514 1 95.31 107 TYR A C 1
ATOM 862 O O . TYR A 1 107 ? 5.496 4.16 3.84 1 95.31 107 TYR A O 1
ATOM 870 N N . ILE A 1 108 ? 4.141 5.914 3.43 1 95.12 108 ILE A N 1
ATOM 871 C CA . ILE A 1 108 ? 4.945 6.938 4.086 1 95.12 108 ILE A CA 1
ATOM 872 C C . ILE A 1 108 ? 4.258 7.395 5.371 1 95.12 108 ILE A C 1
ATOM 874 O O . ILE A 1 108 ? 3.031 7.5 5.422 1 95.12 108 ILE A O 1
ATOM 878 N N . VAL A 1 109 ? 5.016 7.66 6.391 1 98.25 109 VAL A N 1
ATOM 879 C CA . VAL A 1 109 ? 4.41 8.125 7.633 1 98.25 109 VAL A CA 1
ATOM 880 C C . VAL A 1 109 ? 4.703 9.609 7.832 1 98.25 109 VAL A C 1
ATOM 882 O O . VAL A 1 109 ? 5.863 10.023 7.812 1 98.25 109 VAL A O 1
ATOM 885 N N . ALA A 1 110 ? 3.668 10.375 7.957 1 98.5 110 ALA A N 1
ATOM 886 C CA . ALA A 1 110 ? 3.795 11.805 8.227 1 98.5 110 ALA A CA 1
ATOM 887 C C . ALA A 1 110 ? 3.646 12.102 9.719 1 98.5 110 ALA A C 1
ATOM 889 O O . ALA A 1 110 ? 2.557 11.961 10.273 1 98.5 110 ALA A O 1
ATOM 890 N N . THR A 1 111 ? 4.699 12.492 10.305 1 98.56 111 THR A N 1
ATOM 891 C CA . THR A 1 111 ? 4.676 12.766 11.734 1 98.56 111 THR A CA 1
ATOM 892 C C . THR A 1 111 ? 5.758 13.773 12.109 1 98.56 111 THR A C 1
ATOM 894 O O . THR A 1 111 ? 6.809 13.836 11.469 1 98.56 111 THR A O 1
ATOM 897 N N . VAL A 1 112 ? 5.453 14.539 13.125 1 97.38 112 VAL A N 1
ATOM 898 C CA . VAL A 1 112 ? 6.438 15.453 13.695 1 97.38 112 VAL A CA 1
ATOM 899 C C . VAL A 1 112 ? 6.887 14.938 15.062 1 97.38 112 VAL A C 1
ATOM 901 O O . VAL A 1 112 ? 7.77 15.523 15.695 1 97.38 112 VAL A O 1
ATOM 904 N N . ASP A 1 113 ? 6.305 13.805 15.508 1 97.06 113 ASP A N 1
ATOM 905 C CA . ASP A 1 113 ? 6.582 13.258 16.828 1 97.06 113 ASP A CA 1
ATOM 906 C C . ASP A 1 113 ? 7.941 12.562 16.859 1 97.06 113 ASP A C 1
ATOM 908 O O . ASP A 1 113 ? 8.211 11.68 16.047 1 97.06 113 ASP A O 1
ATOM 912 N N . ARG A 1 114 ? 8.727 12.906 17.812 1 96.62 114 ARG A N 1
ATOM 913 C CA . ARG A 1 114 ? 10.086 12.383 17.922 1 96.62 114 ARG A CA 1
ATOM 914 C C . ARG A 1 114 ? 10.078 10.898 18.25 1 96.62 114 ARG A C 1
ATOM 916 O O . ARG A 1 114 ? 10.852 10.125 17.688 1 96.62 114 ARG A O 1
ATOM 923 N N . ASP A 1 115 ? 9.242 10.57 19.188 1 97.31 115 ASP A N 1
ATOM 924 C CA . ASP A 1 115 ? 9.188 9.172 19.609 1 97.31 115 ASP A CA 1
ATOM 925 C C . ASP A 1 115 ? 8.68 8.273 18.484 1 97.31 115 ASP A C 1
ATOM 927 O O . ASP A 1 115 ? 9.219 7.191 18.25 1 97.31 115 ASP A O 1
ATOM 931 N N . LEU A 1 116 ? 7.691 8.695 17.781 1 97.88 116 LEU A N 1
ATOM 932 C CA . LEU A 1 116 ? 7.176 7.926 16.656 1 97.88 116 LEU A CA 1
ATOM 933 C C . LEU A 1 116 ? 8.219 7.824 15.547 1 97.88 116 LEU A C 1
ATOM 935 O O . LEU A 1 116 ? 8.398 6.758 14.953 1 97.88 116 LEU A O 1
ATOM 939 N N . LYS A 1 117 ? 8.922 8.883 15.289 1 97.19 117 LYS A N 1
ATOM 940 C CA . LYS A 1 117 ? 10 8.852 14.305 1 97.19 117 LYS A CA 1
ATOM 941 C C . LYS A 1 117 ? 11.047 7.797 14.672 1 97.19 117 LYS A C 1
ATOM 943 O O . LYS A 1 117 ? 11.477 7.027 13.812 1 97.19 117 LYS A O 1
ATOM 948 N N . ARG A 1 118 ? 11.43 7.789 15.883 1 97.12 118 ARG A N 1
ATOM 949 C CA . ARG A 1 118 ? 12.414 6.824 16.359 1 97.12 118 ARG A CA 1
ATOM 950 C C . ARG A 1 118 ? 11.945 5.395 16.109 1 97.12 118 ARG A C 1
ATOM 952 O O . ARG A 1 118 ? 12.727 4.543 15.672 1 97.12 118 ARG A O 1
ATOM 959 N N . ARG A 1 119 ? 10.734 5.125 16.312 1 97.69 119 ARG A N 1
ATOM 960 C CA . ARG A 1 119 ? 10.188 3.787 16.141 1 97.69 119 ARG A CA 1
ATOM 961 C C . ARG A 1 119 ? 10.102 3.42 14.664 1 97.69 119 ARG A C 1
ATOM 963 O O . ARG A 1 119 ? 10.43 2.299 14.273 1 97.69 119 ARG A O 1
ATOM 970 N N . ILE A 1 120 ? 9.672 4.395 13.859 1 96.88 120 ILE A N 1
ATOM 971 C CA . ILE A 1 120 ? 9.523 4.137 12.43 1 96.88 120 ILE A CA 1
ATOM 972 C C . ILE A 1 120 ? 10.898 3.92 11.797 1 96.88 120 ILE A C 1
ATOM 974 O O . ILE A 1 120 ? 11.047 3.102 10.883 1 96.88 120 ILE A O 1
ATOM 978 N N . ARG A 1 121 ? 11.984 4.582 12.266 1 94.69 121 ARG A N 1
ATOM 979 C CA . ARG A 1 121 ? 13.336 4.473 11.742 1 94.69 121 ARG A CA 1
ATOM 980 C C . ARG A 1 121 ? 13.875 3.055 11.906 1 94.69 121 ARG A C 1
ATOM 982 O O . ARG A 1 121 ? 14.805 2.654 11.195 1 94.69 121 ARG A O 1
ATOM 989 N N . LYS A 1 122 ? 13.266 2.363 12.805 1 94.81 122 LYS A N 1
ATOM 990 C CA . LYS A 1 122 ? 13.711 0.992 13.039 1 94.81 122 LYS A CA 1
ATOM 991 C C . LYS A 1 122 ? 13.086 0.029 12.039 1 94.81 122 LYS A C 1
ATOM 993 O O . LYS A 1 122 ? 13.453 -1.147 11.984 1 94.81 122 LYS A O 1
ATOM 998 N N . ILE A 1 123 ? 12.18 0.515 11.242 1 93.12 123 ILE A N 1
ATOM 999 C CA . ILE A 1 123 ? 11.523 -0.312 10.234 1 93.12 123 ILE A CA 1
ATOM 1000 C C . ILE A 1 123 ? 12.125 -0.029 8.867 1 93.12 123 ILE A C 1
ATOM 1002 O O . ILE A 1 123 ? 11.836 0.999 8.25 1 93.12 123 ILE A O 1
ATOM 1006 N N . PRO A 1 124 ? 12.844 -0.952 8.398 1 86.81 124 PRO A N 1
ATOM 1007 C CA . PRO A 1 124 ? 13.516 -0.715 7.121 1 86.81 124 PRO A CA 1
ATOM 1008 C C . PRO A 1 124 ? 12.539 -0.466 5.977 1 86.81 124 PRO A C 1
ATOM 1010 O O . PRO A 1 124 ? 11.531 -1.162 5.859 1 86.81 124 PRO A O 1
ATOM 1013 N N . GLY A 1 125 ? 12.797 0.576 5.246 1 82.94 125 GLY A N 1
ATOM 1014 C CA . GLY A 1 125 ? 12.07 0.792 4.008 1 82.94 125 GLY A CA 1
ATOM 1015 C C . GLY A 1 125 ? 10.891 1.731 4.168 1 82.94 125 GLY A C 1
ATOM 1016 O O . GLY A 1 125 ? 10.195 2.037 3.193 1 82.94 125 GLY A O 1
ATOM 1017 N N . VAL A 1 126 ? 10.688 2.18 5.336 1 93.19 126 VAL A N 1
ATOM 1018 C CA . VAL A 1 126 ? 9.539 3.055 5.562 1 93.19 126 VAL A CA 1
ATOM 1019 C C . VAL A 1 126 ? 10.016 4.5 5.695 1 93.19 126 VAL A C 1
ATOM 1021 O O . VAL A 1 126 ? 10.688 4.852 6.668 1 93.19 126 VAL A O 1
ATOM 1024 N N . PRO A 1 127 ? 9.609 5.371 4.793 1 93.88 127 PRO A N 1
ATOM 1025 C CA . PRO A 1 127 ? 10.016 6.777 4.875 1 93.88 127 PRO A CA 1
ATOM 1026 C C . PRO A 1 127 ? 9.172 7.574 5.871 1 93.88 127 PRO A C 1
ATOM 1028 O O . PRO A 1 127 ? 8.055 7.172 6.199 1 93.88 127 PRO A O 1
ATOM 1031 N N . ILE A 1 128 ? 9.789 8.68 6.273 1 96.31 128 ILE A N 1
ATOM 1032 C CA . ILE A 1 128 ? 9.094 9.578 7.188 1 96.31 128 ILE A CA 1
ATOM 1033 C C . ILE A 1 128 ? 8.945 10.961 6.543 1 96.31 128 ILE A C 1
ATOM 1035 O O . ILE A 1 128 ? 9.914 11.508 6.008 1 96.31 128 ILE A O 1
ATOM 1039 N N . MET A 1 129 ? 7.758 11.438 6.453 1 96.69 129 MET A N 1
ATOM 1040 C CA . MET A 1 129 ? 7.488 12.82 6.078 1 96.69 129 MET A CA 1
ATOM 1041 C C . MET A 1 129 ? 7.363 13.703 7.32 1 96.69 129 MET A C 1
ATOM 1043 O O . MET A 1 129 ? 6.672 13.344 8.273 1 96.69 129 MET A O 1
ATOM 1047 N N . TYR A 1 130 ? 8.055 14.82 7.344 1 97.12 130 TYR A N 1
ATOM 1048 C CA . TYR A 1 130 ? 8.023 15.719 8.5 1 97.12 130 TYR A CA 1
ATOM 1049 C C . TYR A 1 130 ? 7.988 17.172 8.055 1 97.12 130 TYR A C 1
ATOM 1051 O O . TYR A 1 130 ? 8.031 17.469 6.855 1 97.12 130 TYR A O 1
ATOM 1059 N N . ILE A 1 131 ? 7.773 18.078 8.992 1 97.25 131 ILE A N 1
ATOM 1060 C CA . ILE A 1 131 ? 7.684 19.516 8.703 1 97.25 131 ILE A CA 1
ATOM 1061 C C . ILE A 1 131 ? 8.953 20.219 9.188 1 97.25 131 ILE A C 1
ATOM 1063 O O . ILE A 1 131 ? 9.352 20.062 10.344 1 97.25 131 ILE A O 1
ATOM 1067 N N . SER A 1 132 ? 9.617 20.891 8.266 1 93.81 132 SER A N 1
ATOM 1068 C CA . SER A 1 132 ? 10.766 21.734 8.562 1 93.81 132 SER A CA 1
ATOM 1069 C C . SER A 1 132 ? 10.797 22.969 7.672 1 93.81 132 SER A C 1
ATOM 1071 O O . SER A 1 132 ? 10.516 22.875 6.473 1 93.81 132 SER A O 1
ATOM 1073 N N . ASN A 1 133 ? 11.07 24.156 8.242 1 93.5 133 ASN A N 1
ATOM 1074 C CA . ASN A 1 133 ? 11.133 25.422 7.523 1 93.5 133 ASN A CA 1
ATOM 1075 C C . ASN A 1 133 ? 9.852 25.688 6.734 1 93.5 133 ASN A C 1
ATOM 1077 O O . ASN A 1 133 ? 9.906 26.062 5.562 1 93.5 133 ASN A O 1
ATOM 1081 N N . HIS A 1 134 ? 8.781 25.359 7.266 1 93.38 134 HIS A N 1
ATOM 1082 C CA . HIS A 1 134 ? 7.449 25.625 6.727 1 93.38 134 HIS A CA 1
ATOM 1083 C C . HIS A 1 134 ? 7.234 24.875 5.41 1 93.38 134 HIS A C 1
ATOM 1085 O O . HIS A 1 134 ? 6.645 25.422 4.477 1 93.38 134 HIS A O 1
ATOM 1091 N N . ARG A 1 135 ? 7.879 23.688 5.414 1 95 135 ARG A N 1
ATOM 1092 C CA . ARG A 1 135 ? 7.691 22.812 4.258 1 95 135 ARG A CA 1
ATOM 1093 C C . ARG A 1 135 ? 7.703 21.344 4.668 1 95 135 ARG A C 1
ATOM 1095 O O . ARG A 1 135 ? 8.266 20.984 5.711 1 95 135 ARG A O 1
ATOM 1102 N N . TYR A 1 136 ? 7.02 20.562 3.842 1 94.94 136 TYR A N 1
ATOM 1103 C CA . TYR A 1 136 ? 7.121 19.125 4.031 1 94.94 136 TYR A CA 1
ATOM 1104 C C . TYR A 1 136 ? 8.453 18.594 3.512 1 94.94 136 TYR A C 1
ATOM 1106 O O . TYR A 1 136 ? 8.945 19.047 2.473 1 94.94 136 TYR A O 1
ATOM 1114 N N . ASN A 1 137 ? 9.07 17.75 4.309 1 92.88 137 ASN A N 1
ATOM 1115 C CA . ASN A 1 137 ? 10.305 17.047 3.975 1 92.88 137 ASN A CA 1
ATOM 1116 C C . ASN A 1 137 ? 10.156 15.539 4.117 1 92.88 137 ASN A C 1
ATOM 1118 O O . ASN A 1 137 ? 9.211 15.062 4.75 1 92.88 137 ASN A O 1
ATOM 1122 N N . ILE A 1 138 ? 11.047 14.867 3.496 1 92 138 ILE A N 1
ATOM 1123 C CA . ILE A 1 138 ? 11.008 13.406 3.549 1 92 138 ILE A CA 1
ATOM 1124 C C . ILE A 1 138 ? 12.367 12.867 3.982 1 92 138 ILE A C 1
ATOM 1126 O O . ILE A 1 138 ? 13.406 13.367 3.553 1 92 138 ILE A O 1
ATOM 1130 N N . GLU A 1 139 ? 12.234 11.961 4.941 1 89.69 139 GLU A N 1
ATOM 1131 C CA . GLU A 1 139 ? 13.398 11.195 5.383 1 89.69 139 GLU A CA 1
ATOM 1132 C C . GLU A 1 139 ? 13.273 9.727 4.98 1 89.69 139 GLU A C 1
ATOM 1134 O O . GLU A 1 139 ? 12.234 9.102 5.215 1 89.69 139 GLU A O 1
ATOM 1139 N N . ARG A 1 140 ? 14.289 9.273 4.25 1 80.12 140 ARG A N 1
ATOM 1140 C CA . ARG A 1 140 ? 14.305 7.859 3.895 1 80.12 140 ARG A CA 1
ATOM 1141 C C . ARG A 1 140 ? 15.445 7.129 4.59 1 80.12 140 ARG A C 1
ATOM 1143 O O . ARG A 1 140 ? 16.547 7.66 4.699 1 80.12 140 ARG A O 1
ATOM 1150 N N . MET A 1 141 ? 15.133 6.098 5.316 1 62.28 141 MET A N 1
ATOM 1151 C CA . MET A 1 141 ? 16.188 5.258 5.879 1 62.28 141 MET A CA 1
ATOM 1152 C C . MET A 1 141 ? 16.625 4.188 4.883 1 62.28 141 MET A C 1
ATOM 1154 O O . MET A 1 141 ? 15.805 3.693 4.102 1 62.28 141 MET A O 1
ATOM 1158 N N . PRO A 1 142 ? 18.078 4.156 4.629 1 55.03 142 PRO A N 1
ATOM 1159 C CA . PRO A 1 142 ? 18.562 3.088 3.756 1 55.03 142 PRO A CA 1
ATOM 1160 C C . PRO A 1 142 ? 17.938 1.732 4.082 1 55.03 142 PRO A C 1
ATOM 1162 O O . PRO A 1 142 ? 17.578 1.474 5.23 1 55.03 142 PRO A O 1
ATOM 1165 N N . ASP A 1 143 ? 17.312 1.06 3.068 1 53.88 143 ASP A N 1
ATOM 1166 C CA . ASP A 1 143 ? 16.891 -0.321 3.293 1 53.88 143 ASP A CA 1
ATOM 1167 C C . ASP A 1 143 ? 18 -1.126 3.969 1 53.88 143 ASP A C 1
ATOM 1169 O O . ASP A 1 143 ? 19.172 -0.776 3.871 1 53.88 143 ASP A O 1
ATOM 1173 N N . ASP A 1 144 ? 17.766 -1.941 4.879 1 48.41 144 ASP A N 1
ATOM 1174 C CA . ASP A 1 144 ? 18.844 -2.852 5.277 1 48.41 144 ASP A CA 1
ATOM 1175 C C . ASP A 1 144 ? 19.688 -3.258 4.074 1 48.41 144 ASP A C 1
ATOM 1177 O O . ASP A 1 144 ? 19.25 -3.131 2.928 1 48.41 144 ASP A O 1
ATOM 1181 N N . TYR A 1 145 ? 20.953 -4.07 4.465 1 39.38 145 TYR A N 1
ATOM 1182 C CA . TYR A 1 145 ? 22.062 -4.566 3.656 1 39.38 145 TYR A CA 1
ATOM 1183 C C . TYR A 1 145 ? 21.562 -5.113 2.324 1 39.38 145 TYR A C 1
ATOM 1185 O O . TYR A 1 145 ? 22.219 -4.938 1.291 1 39.38 145 TYR A O 1
AT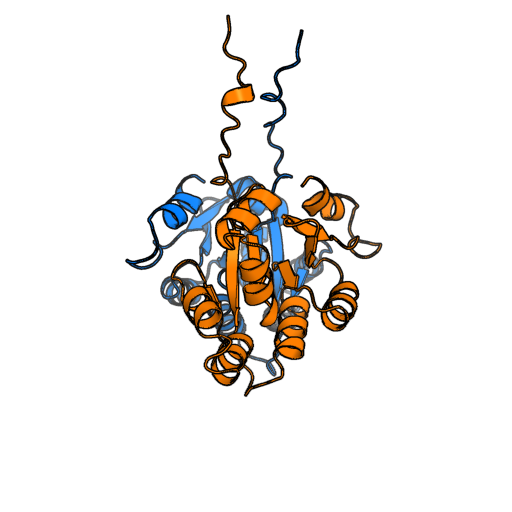OM 1193 N N . GLY A 1 146 ? 20.75 -6.168 2.307 1 35.78 146 GLY A N 1
ATOM 1194 C CA . GLY A 1 146 ? 20.672 -7.098 1.191 1 35.78 146 GLY A CA 1
ATOM 1195 C C . GLY A 1 146 ? 19.875 -6.551 0.014 1 35.78 146 GLY A C 1
ATOM 1196 O O . GLY A 1 146 ? 19.703 -7.238 -0.996 1 35.78 146 GLY A O 1
ATOM 1197 N N . ALA A 1 147 ? 19 -5.723 0.248 1 38.88 147 ALA A N 1
ATOM 1198 C CA . ALA A 1 147 ? 18.234 -5.402 -0.956 1 38.88 147 ALA A CA 1
ATOM 1199 C C . ALA A 1 147 ? 18.984 -4.383 -1.818 1 38.88 147 ALA A C 1
ATOM 1201 O O . ALA A 1 147 ? 19.641 -3.479 -1.297 1 38.88 147 ALA A O 1
ATOM 1202 N N . PRO A 1 148 ? 19.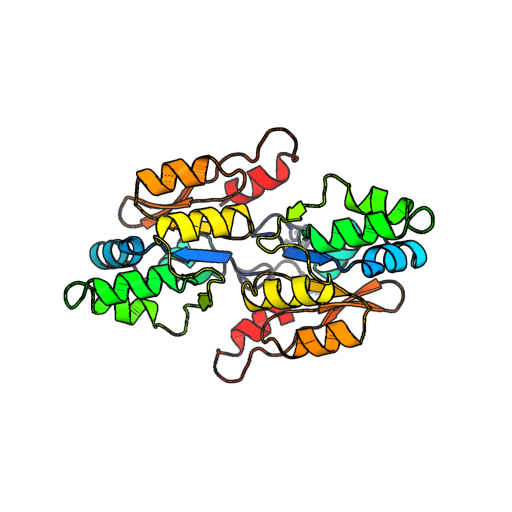219 -4.652 -3.033 1 37.59 148 PRO A N 1
ATOM 1203 C CA . PRO A 1 148 ? 19.984 -3.773 -3.92 1 37.59 148 PRO A CA 1
ATOM 1204 C C . PRO A 1 148 ? 19.578 -2.305 -3.785 1 37.59 148 PRO A C 1
ATOM 1206 O O . PRO A 1 148 ? 18.422 -2 -3.49 1 37.59 148 PRO A O 1
ATOM 1209 N N . ARG A 1 149 ? 20.672 -1.382 -3.684 1 37.28 149 ARG A N 1
ATOM 1210 C CA . ARG A 1 149 ? 20.75 0.075 -3.662 1 37.28 149 ARG A CA 1
ATOM 1211 C C . ARG A 1 149 ? 19.625 0.695 -4.488 1 37.28 149 ARG A C 1
ATOM 1213 O O . ARG A 1 149 ? 19.453 1.916 -4.504 1 37.28 149 ARG A O 1
ATOM 1220 N N . PHE A 1 150 ? 19.203 -0.065 -5.289 1 37.03 150 PHE A N 1
ATOM 1221 C CA . PHE A 1 150 ? 18.281 0.573 -6.234 1 37.03 150 PHE A CA 1
ATOM 1222 C C . PHE A 1 150 ? 17.047 1.085 -5.523 1 37.03 150 PHE A C 1
ATOM 1224 O O . PHE A 1 150 ? 16.516 2.143 -5.871 1 37.03 150 PHE A O 1
ATOM 1231 N N . LEU A 1 151 ? 16.547 0.322 -4.598 1 40.44 151 LEU A N 1
ATOM 1232 C CA . LEU A 1 151 ? 15.391 0.837 -3.877 1 40.44 151 LEU A CA 1
ATOM 1233 C C . LEU A 1 151 ? 15.758 2.098 -3.098 1 40.44 151 LEU A C 1
ATOM 1235 O O . LEU A 1 151 ? 14.93 2.998 -2.945 1 40.44 151 LEU A O 1
ATOM 1239 N N . SER A 1 152 ? 16.984 2.098 -2.434 1 39.28 152 SER A N 1
ATOM 1240 C CA . SER A 1 152 ? 17.438 3.287 -1.72 1 39.28 152 SER A CA 1
ATOM 1241 C C . SER A 1 152 ? 17.5 4.5 -2.643 1 39.28 152 SER A C 1
ATOM 1243 O O . SER A 1 152 ? 17.219 5.625 -2.215 1 39.28 152 SER A O 1
ATOM 1245 N N . LYS A 1 153 ? 18.016 4.328 -3.811 1 36.06 153 LYS A N 1
ATOM 1246 C CA . LYS A 1 153 ? 18.094 5.473 -4.711 1 36.06 153 LYS A CA 1
ATOM 1247 C C . LYS A 1 153 ? 16.688 5.973 -5.086 1 36.06 153 LYS A C 1
ATOM 1249 O O . LYS A 1 153 ? 16.547 7.039 -5.688 1 36.06 153 LYS A O 1
ATOM 1254 N N . LYS A 1 154 ? 15.93 5.109 -4.973 1 37.59 154 LYS A N 1
ATOM 1255 C CA . LYS A 1 154 ? 14.547 5.371 -5.367 1 37.59 154 LYS A CA 1
ATOM 1256 C C . LYS A 1 154 ? 14.039 6.676 -4.762 1 37.59 154 LYS A C 1
ATOM 1258 O O . LYS A 1 154 ? 13.367 7.457 -5.434 1 37.59 154 LYS A O 1
ATOM 1263 N N . TRP A 1 155 ? 14.156 6.695 -3.332 1 38.38 155 TRP A N 1
ATOM 1264 C CA . TRP A 1 155 ? 13.719 7.922 -2.676 1 38.38 155 TRP A CA 1
ATOM 1265 C C . TRP A 1 155 ? 14.797 9 -2.754 1 38.38 155 TRP A C 1
ATOM 1267 O O . TRP A 1 155 ? 14.555 10.148 -2.379 1 38.38 155 TRP A O 1
ATOM 1277 N N . SER A 1 156 ? 15.969 8.656 -3.021 1 34.38 156 SER A N 1
ATOM 1278 C CA . SER A 1 156 ? 17.031 9.656 -2.977 1 34.38 156 SER A CA 1
ATOM 1279 C C . SER A 1 156 ? 16.844 10.711 -4.062 1 34.38 156 SER A C 1
ATOM 1281 O O . SER A 1 156 ? 17.516 11.742 -4.059 1 34.38 156 SER A O 1
ATOM 1283 N N . ILE A 1 157 ? 16.234 10.32 -5.082 1 33.88 157 ILE A N 1
ATOM 1284 C CA . ILE A 1 157 ? 16.281 11.344 -6.129 1 33.88 157 ILE A CA 1
ATOM 1285 C C . ILE A 1 157 ? 15.227 12.414 -5.844 1 33.88 157 ILE A C 1
ATOM 1287 O O . ILE A 1 157 ? 15.141 13.414 -6.559 1 33.88 157 ILE A O 1
ATOM 1291 N N . ILE A 1 158 ? 14.391 11.977 -4.934 1 30.33 158 ILE A N 1
ATOM 1292 C CA . ILE A 1 158 ? 13.461 13.102 -4.812 1 30.33 158 ILE A CA 1
ATOM 1293 C C . ILE A 1 158 ? 14.062 14.164 -3.896 1 30.33 158 ILE A C 1
ATOM 1295 O O . ILE A 1 158 ? 14.555 13.852 -2.811 1 30.33 158 ILE A O 1
ATOM 1299 N N . PRO B 1 1 ? 20.828 16.812 -36.312 1 20.23 1 PRO B N 1
ATOM 1300 C CA . PRO B 1 1 ? 19.75 15.844 -36.188 1 20.23 1 PRO B CA 1
ATOM 1301 C C . PRO B 1 1 ? 19.375 15.586 -34.719 1 20.23 1 PRO B C 1
ATOM 1303 O O . PRO B 1 1 ? 20.234 15.188 -33.906 1 20.23 1 PRO B O 1
ATOM 1306 N N . LYS B 1 2 ? 18.688 16.516 -34.062 1 22.58 2 LYS B N 1
ATOM 1307 C CA . LYS B 1 2 ? 18.516 16.734 -32.656 1 22.58 2 LYS B CA 1
ATOM 1308 C C . LYS B 1 2 ? 17.812 15.555 -31.984 1 22.58 2 LYS B C 1
ATOM 1310 O O . LYS B 1 2 ? 16.781 15.086 -32.469 1 22.58 2 LYS B O 1
ATOM 1315 N N . TYR B 1 3 ? 18.672 14.641 -31.562 1 24.91 3 TYR B N 1
ATOM 1316 C CA . TYR B 1 3 ? 18.188 13.336 -31.109 1 24.91 3 TYR B CA 1
ATOM 1317 C C . TYR B 1 3 ? 16.969 13.477 -30.219 1 24.91 3 TYR B C 1
ATOM 1319 O O . TYR B 1 3 ? 16.922 14.367 -29.359 1 24.91 3 TYR B O 1
ATOM 1327 N N . PRO B 1 4 ? 15.812 13.242 -30.797 1 28.17 4 PRO B N 1
ATOM 1328 C CA . PRO B 1 4 ? 14.508 13.5 -30.188 1 28.17 4 PRO B CA 1
ATOM 1329 C C . PRO B 1 4 ? 14.461 13.102 -28.719 1 28.17 4 PRO B C 1
ATOM 1331 O O . PRO B 1 4 ? 15.156 12.164 -28.297 1 28.17 4 PRO B O 1
ATOM 1334 N N . SER B 1 5 ? 14.492 14.094 -27.891 1 25.62 5 SER B N 1
ATOM 1335 C CA . SER B 1 5 ? 14.367 14.086 -26.438 1 25.62 5 SER B CA 1
ATOM 1336 C C . SER B 1 5 ? 13.445 12.961 -25.969 1 25.62 5 SER B C 1
ATOM 1338 O O . SER B 1 5 ? 13.211 12.805 -24.766 1 25.62 5 SER B O 1
ATOM 1340 N N . CYS B 1 6 ? 12.594 12.289 -26.922 1 28.19 6 CYS B N 1
ATOM 1341 C CA . CYS B 1 6 ? 11.789 11.086 -26.766 1 28.19 6 CYS B CA 1
ATOM 1342 C C . CYS B 1 6 ? 12.57 9.984 -26.062 1 28.19 6 CYS B C 1
ATOM 1344 O O . CYS B 1 6 ? 11.984 9.031 -25.547 1 28.19 6 CYS B O 1
ATOM 1346 N N . LEU B 1 7 ? 13.789 9.727 -26.469 1 29.41 7 LEU B N 1
ATOM 1347 C CA . LEU B 1 7 ? 14.68 8.641 -26.078 1 29.41 7 LEU B CA 1
ATOM 1348 C C . LEU B 1 7 ? 14.852 8.609 -24.562 1 29.41 7 LEU B C 1
ATOM 1350 O O . LEU B 1 7 ? 15.219 7.578 -24 1 29.41 7 LEU B O 1
ATOM 1354 N N . PHE B 1 8 ? 14.969 9.812 -24.156 1 27.31 8 PHE B N 1
ATOM 1355 C CA . PHE B 1 8 ? 15.336 9.828 -22.734 1 27.31 8 PHE B CA 1
ATOM 1356 C C . PHE B 1 8 ? 14.219 9.266 -21.875 1 27.31 8 PHE B C 1
ATOM 1358 O O . PHE B 1 8 ? 14.234 9.422 -20.656 1 27.31 8 PHE B O 1
ATOM 1365 N N . PHE B 1 9 ? 12.93 9.141 -22.484 1 29.98 9 PHE B N 1
ATOM 1366 C CA . PHE B 1 9 ? 12.031 8.312 -21.672 1 29.98 9 PHE B CA 1
ATOM 1367 C C . PHE B 1 9 ? 12.68 6.977 -21.344 1 29.98 9 PHE B C 1
ATOM 1369 O O . PHE B 1 9 ? 12.438 5.98 -22.031 1 29.98 9 PHE B O 1
ATOM 1376 N N . GLN B 1 10 ? 13.781 6.797 -21.547 1 31.84 10 GLN B N 1
ATOM 1377 C CA . GLN B 1 10 ? 14.289 5.59 -20.906 1 31.84 10 GLN B CA 1
ATOM 1378 C C . GLN B 1 10 ? 13.516 5.289 -19.625 1 31.84 10 GLN B C 1
ATOM 1380 O O . GLN B 1 10 ? 13.07 6.207 -18.922 1 31.84 10 GLN B O 1
ATOM 1385 N N . TYR B 1 11 ? 12.805 4.059 -19.562 1 33.34 11 TYR B N 1
ATOM 1386 C CA . TYR B 1 11 ? 12.031 3.5 -18.453 1 33.34 11 TYR B CA 1
ATOM 1387 C C . TYR B 1 11 ? 12.43 4.133 -17.141 1 33.34 11 TYR B C 1
ATOM 1389 O O . TYR B 1 11 ? 13.445 3.76 -16.547 1 33.34 11 TYR B O 1
ATOM 1397 N N . ASN B 1 12 ? 12.672 5.258 -17.109 1 37.5 12 ASN B N 1
ATOM 1398 C CA . ASN B 1 12 ? 13.102 5.746 -15.797 1 37.5 12 ASN B CA 1
ATOM 1399 C C . ASN B 1 12 ? 12.141 5.316 -14.695 1 37.5 12 ASN B C 1
ATOM 1401 O O . ASN B 1 12 ? 11.203 6.043 -14.367 1 37.5 12 ASN B O 1
ATOM 1405 N N . THR B 1 13 ? 11.648 4.012 -14.703 1 46.16 13 THR B N 1
ATOM 1406 C CA . THR B 1 13 ? 10.969 3.223 -13.68 1 46.16 13 THR B CA 1
ATOM 1407 C C . THR B 1 13 ? 11.281 3.758 -12.289 1 46.16 13 THR B C 1
ATOM 1409 O O . THR B 1 13 ? 10.641 3.369 -11.305 1 46.16 13 THR B O 1
ATOM 1412 N N . GLN B 1 14 ? 12.289 4.617 -12.281 1 47.62 14 GLN B N 1
ATOM 1413 C CA . GLN B 1 14 ? 12.898 4.926 -10.992 1 47.62 14 GLN B CA 1
ATOM 1414 C C . GLN B 1 14 ? 12.141 6.047 -10.281 1 47.62 14 GLN B C 1
ATOM 1416 O O . GLN B 1 14 ? 12.383 6.316 -9.102 1 47.62 14 GLN B O 1
ATOM 1421 N N . LEU B 1 15 ? 11.141 6.723 -11.227 1 55.72 15 LEU B N 1
ATOM 1422 C CA . LEU B 1 15 ? 10.609 7.871 -10.5 1 55.72 15 LEU B CA 1
ATOM 1423 C C . LEU B 1 15 ? 9.25 7.551 -9.891 1 55.72 15 LEU B C 1
ATOM 1425 O O . LEU B 1 15 ? 8.367 7.02 -10.57 1 55.72 15 LEU B O 1
ATOM 1429 N N . GLY B 1 16 ? 9.125 7.305 -8.734 1 68.94 16 GLY B N 1
ATOM 1430 C CA . GLY B 1 16 ? 7.938 7.082 -7.918 1 68.94 16 GLY B CA 1
ATOM 1431 C C . GLY B 1 16 ? 7.969 5.766 -7.168 1 68.94 16 GLY B C 1
ATOM 1432 O O . GLY B 1 16 ? 8.945 5.023 -7.246 1 68.94 16 GLY B O 1
ATOM 1433 N N . PRO B 1 17 ? 6.934 5.582 -6.469 1 80.38 17 PRO B N 1
ATOM 1434 C CA . PRO B 1 17 ? 6.863 4.336 -5.703 1 80.38 17 PRO B CA 1
ATOM 1435 C C . PRO B 1 17 ? 6.586 3.117 -6.578 1 80.38 17 PRO B C 1
ATOM 1437 O O . PRO B 1 17 ? 5.98 3.244 -7.648 1 80.38 17 PRO B O 1
ATOM 1440 N N . PRO B 1 18 ? 7.168 2.055 -6.254 1 87.62 18 PRO B N 1
ATOM 1441 C CA . PRO B 1 18 ? 6.855 0.823 -6.984 1 87.62 18 PRO B CA 1
ATOM 1442 C C . PRO B 1 18 ? 5.402 0.385 -6.816 1 87.62 18 PRO B C 1
ATOM 1444 O O . PRO B 1 18 ? 4.711 0.874 -5.922 1 87.62 18 PRO B O 1
ATOM 1447 N N . TYR B 1 19 ? 4.996 -0.52 -7.754 1 90.12 19 TYR B N 1
ATOM 1448 C CA . TYR B 1 19 ? 3.752 -1.252 -7.539 1 90.12 19 TYR B CA 1
ATOM 1449 C C . TYR B 1 19 ? 3.979 -2.461 -6.641 1 90.12 19 TYR B C 1
ATOM 1451 O O . TYR B 1 19 ? 4.961 -3.188 -6.801 1 90.12 19 TYR B O 1
ATOM 1459 N N . TYR B 1 20 ? 3.141 -2.584 -5.676 1 94.75 20 TYR B N 1
ATOM 1460 C CA . TYR B 1 20 ? 3.143 -3.779 -4.84 1 94.75 20 TYR B CA 1
ATOM 1461 C C . TYR B 1 20 ? 2.053 -4.754 -5.277 1 94.75 20 TYR B C 1
ATOM 1463 O O . TYR B 1 20 ? 0.872 -4.398 -5.305 1 94.75 20 TYR B O 1
ATOM 1471 N N . ILE B 1 21 ? 2.477 -5.949 -5.59 1 97.12 21 ILE B N 1
ATOM 1472 C CA . ILE B 1 21 ? 1.554 -6.906 -6.188 1 97.12 21 ILE B CA 1
ATOM 1473 C C . ILE B 1 21 ? 1.41 -8.125 -5.277 1 97.12 21 ILE B C 1
ATOM 1475 O O . ILE B 1 21 ? 2.375 -8.859 -5.055 1 97.12 21 ILE B O 1
ATOM 1479 N N . LEU B 1 22 ? 0.187 -8.352 -4.75 1 98.31 22 LEU B N 1
ATOM 1480 C CA . LEU B 1 22 ? -0.111 -9.547 -3.965 1 98.31 22 LEU B CA 1
ATOM 1481 C C . LEU B 1 22 ? -0.327 -10.75 -4.871 1 98.31 22 LEU B C 1
ATOM 1483 O O . LEU B 1 22 ? -1.229 -10.75 -5.711 1 98.31 22 LEU B O 1
ATOM 1487 N N . VAL B 1 23 ? 0.469 -11.719 -4.656 1 98.44 23 VAL B N 1
ATOM 1488 C CA . VAL B 1 23 ? 0.459 -12.875 -5.551 1 98.44 23 VAL B CA 1
ATOM 1489 C C . VAL B 1 23 ? -0.347 -14.008 -4.922 1 98.44 23 VAL B C 1
ATOM 1491 O O . VAL B 1 23 ? -0.067 -14.422 -3.795 1 98.44 23 VAL B O 1
ATOM 1494 N N . ASP B 1 24 ? -1.375 -14.453 -5.629 1 97.38 24 ASP B N 1
ATOM 1495 C CA . ASP B 1 24 ? -2.154 -15.625 -5.234 1 97.38 24 ASP B CA 1
ATOM 1496 C C . ASP B 1 24 ? -1.348 -16.906 -5.41 1 97.38 24 ASP B C 1
ATOM 1498 O O . ASP B 1 24 ? -0.444 -16.969 -6.246 1 97.38 24 ASP B O 1
ATOM 1502 N N . THR B 1 25 ? -1.722 -17.922 -4.703 1 93.5 25 THR B N 1
ATOM 1503 C CA . THR B 1 25 ? -0.993 -19.188 -4.652 1 93.5 25 THR B CA 1
ATOM 1504 C C . THR B 1 25 ? -0.794 -19.75 -6.055 1 93.5 25 THR B C 1
ATOM 1506 O O . THR B 1 25 ? 0.334 -20.031 -6.461 1 93.5 25 THR B O 1
ATOM 1509 N N . ASN B 1 26 ? -1.787 -19.828 -6.855 1 93.44 26 ASN B N 1
ATOM 1510 C CA . ASN B 1 26 ? -1.729 -20.531 -8.133 1 93.44 26 ASN B CA 1
ATOM 1511 C C . ASN B 1 26 ? -1.157 -19.641 -9.234 1 93.44 26 ASN B C 1
ATOM 1513 O O . ASN B 1 26 ? -0.823 -20.125 -10.32 1 93.44 26 ASN B O 1
ATOM 1517 N N . PHE B 1 27 ? -1.007 -18.422 -9.016 1 97.94 27 PHE B N 1
ATOM 1518 C CA . PHE B 1 27 ? -0.523 -17.484 -10.023 1 97.94 27 PHE B CA 1
ATOM 1519 C C . PHE B 1 27 ? 0.908 -17.812 -10.43 1 97.94 27 PHE B C 1
ATOM 1521 O O . PHE B 1 27 ? 1.264 -17.719 -11.602 1 97.94 27 PHE B O 1
ATOM 1528 N N . ILE B 1 28 ? 1.717 -18.234 -9.469 1 96.38 28 ILE B N 1
ATOM 1529 C CA . ILE B 1 28 ? 3.113 -18.562 -9.719 1 96.38 28 ILE B CA 1
ATOM 1530 C C . ILE B 1 28 ? 3.191 -19.781 -10.648 1 96.38 28 ILE B C 1
ATOM 1532 O O . ILE B 1 28 ? 3.891 -19.75 -11.664 1 96.38 28 ILE B O 1
ATOM 1536 N N . ASN B 1 29 ? 2.375 -20.766 -10.391 1 94.31 29 ASN B N 1
ATOM 1537 C CA . ASN B 1 29 ? 2.398 -21.984 -11.203 1 94.31 29 ASN B CA 1
ATOM 1538 C C . ASN B 1 29 ? 1.935 -21.719 -12.633 1 94.31 29 ASN B C 1
ATOM 1540 O O . ASN B 1 29 ? 2.492 -22.266 -13.586 1 94.31 29 ASN B O 1
ATOM 1544 N N . PHE B 1 30 ? 0.955 -20.922 -12.727 1 96.19 30 PHE B N 1
ATOM 1545 C CA . PHE B 1 30 ? 0.454 -20.594 -14.055 1 96.19 30 PHE B CA 1
ATOM 1546 C C . PHE B 1 30 ? 1.478 -19.781 -14.836 1 96.19 30 PHE B C 1
ATOM 1548 O O . PHE B 1 30 ? 1.583 -19.922 -16.062 1 96.19 30 PHE B O 1
ATOM 1555 N N . SER B 1 31 ? 2.213 -18.938 -14.133 1 97.31 31 SER B N 1
ATOM 1556 C CA . SER B 1 31 ? 3.281 -18.172 -14.766 1 97.31 31 SER B CA 1
ATOM 1557 C C . SER B 1 31 ? 4.379 -19.094 -15.289 1 97.31 31 SER B C 1
ATOM 1559 O O . SER B 1 31 ? 4.871 -18.906 -16.406 1 97.31 31 SER B O 1
ATOM 1561 N N . ILE B 1 32 ? 4.719 -20.109 -14.484 1 94.5 32 ILE B N 1
ATOM 1562 C CA . ILE B 1 32 ? 5.738 -21.078 -14.867 1 94.5 32 ILE B CA 1
ATOM 1563 C C . ILE B 1 32 ? 5.281 -21.844 -16.109 1 94.5 32 ILE B C 1
ATOM 1565 O O . ILE B 1 32 ? 6.047 -22.016 -17.062 1 94.5 32 ILE B O 1
ATOM 1569 N N . LYS B 1 33 ? 4.07 -22.234 -16.094 1 94.62 33 LYS B N 1
ATOM 1570 C CA . LYS B 1 33 ? 3.518 -22.984 -17.203 1 94.62 33 LYS B CA 1
ATOM 1571 C C . LYS B 1 33 ? 3.504 -22.156 -18.484 1 94.62 33 LYS B C 1
ATOM 1573 O O . LYS B 1 33 ? 3.713 -22.672 -19.578 1 94.62 33 LYS B O 1
ATOM 1578 N N . ALA B 1 34 ? 3.299 -20.891 -18.328 1 96.38 34 ALA B N 1
ATOM 1579 C CA . ALA B 1 34 ? 3.254 -19.969 -19.469 1 96.38 34 ALA B CA 1
ATOM 1580 C C . ALA B 1 34 ? 4.652 -19.484 -19.828 1 96.38 34 ALA B C 1
ATOM 1582 O O . ALA B 1 34 ? 4.809 -18.656 -20.734 1 96.38 34 ALA B O 1
ATOM 1583 N N . LYS B 1 35 ? 5.699 -19.906 -19.047 1 95.44 35 LYS B N 1
ATOM 1584 C CA . LYS B 1 35 ? 7.098 -19.562 -19.281 1 95.44 35 LYS B CA 1
ATOM 1585 C C . LYS B 1 35 ? 7.324 -18.062 -19.109 1 95.44 35 LYS B C 1
ATOM 1587 O O . LYS B 1 35 ? 7.996 -17.422 -19.922 1 95.44 35 LYS B O 1
ATOM 1592 N N . LEU B 1 36 ? 6.719 -17.531 -18.156 1 96.62 36 LEU B N 1
ATOM 1593 C CA . LEU B 1 36 ? 6.848 -16.109 -17.828 1 96.62 36 LEU B CA 1
ATOM 1594 C C . LEU B 1 36 ? 7.734 -15.914 -16.609 1 96.62 36 LEU B C 1
ATOM 1596 O O . LEU B 1 36 ? 7.562 -16.594 -15.586 1 96.62 36 LEU B O 1
ATOM 1600 N N . ASP B 1 37 ? 8.742 -15.055 -16.766 1 95.19 37 ASP B N 1
ATOM 1601 C CA . ASP B 1 37 ? 9.43 -14.562 -15.578 1 95.19 37 ASP B CA 1
ATOM 1602 C C . ASP B 1 37 ? 8.555 -13.594 -14.789 1 95.19 37 ASP B C 1
ATOM 1604 O O . ASP B 1 37 ? 8.148 -12.555 -15.312 1 95.19 37 ASP B O 1
ATOM 1608 N N . LEU B 1 38 ? 8.312 -13.914 -13.578 1 96.19 38 LEU B N 1
ATOM 1609 C CA . LEU B 1 38 ? 7.289 -13.219 -12.812 1 96.19 38 LEU B CA 1
ATOM 1610 C C . LEU B 1 38 ? 7.598 -11.727 -12.727 1 96.19 38 LEU B C 1
ATOM 1612 O O . LEU B 1 38 ? 6.809 -10.898 -13.18 1 96.19 38 LEU B O 1
ATOM 1616 N N . VAL B 1 39 ? 8.758 -11.336 -12.219 1 95.19 39 VAL B N 1
ATOM 1617 C CA . VAL B 1 39 ? 9.094 -9.938 -11.961 1 95.19 39 VAL B CA 1
ATOM 1618 C C . VAL B 1 39 ? 9.188 -9.18 -13.289 1 95.19 39 VAL B C 1
ATOM 1620 O O . VAL B 1 39 ? 8.617 -8.102 -13.43 1 95.19 39 VAL B O 1
ATOM 1623 N N . GLN B 1 40 ? 9.805 -9.773 -14.25 1 94.69 40 GLN B N 1
ATOM 1624 C CA . GLN B 1 40 ? 9.938 -9.141 -15.555 1 94.69 40 GLN B CA 1
ATOM 1625 C C . GLN B 1 40 ? 8.578 -8.945 -16.219 1 94.69 40 GLN B C 1
ATOM 1627 O O . GLN B 1 40 ? 8.32 -7.902 -16.828 1 94.69 40 GLN B O 1
ATOM 1632 N N . SER B 1 41 ? 7.793 -9.953 -16.156 1 95.81 41 SER B N 1
ATOM 1633 C CA . SER B 1 41 ? 6.469 -9.859 -16.766 1 95.81 41 SER B CA 1
ATOM 1634 C C . SER B 1 41 ? 5.625 -8.781 -16.094 1 95.81 41 SER B C 1
ATOM 1636 O O . SER B 1 41 ? 4.852 -8.086 -16.75 1 95.81 41 SER B O 1
ATOM 1638 N N . MET B 1 42 ? 5.777 -8.609 -14.727 1 94.06 42 MET B N 1
ATOM 1639 C CA . MET B 1 42 ? 5.09 -7.543 -14.008 1 94.06 42 MET B CA 1
ATOM 1640 C C . MET B 1 42 ? 5.547 -6.176 -14.508 1 94.06 42 MET B C 1
ATOM 1642 O O . MET B 1 42 ? 4.723 -5.305 -14.789 1 94.06 42 MET B O 1
ATOM 1646 N N . MET B 1 43 ? 6.816 -6.047 -14.633 1 89.5 43 MET B N 1
ATOM 1647 C CA . MET B 1 43 ? 7.387 -4.773 -15.062 1 89.5 43 MET B CA 1
ATOM 1648 C C . MET B 1 43 ? 7 -4.465 -16.5 1 89.5 43 MET B C 1
ATOM 1650 O O . MET B 1 43 ? 6.75 -3.307 -16.844 1 89.5 43 MET B O 1
ATOM 1654 N N . ASP B 1 44 ? 6.906 -5.461 -17.359 1 87.31 44 ASP B N 1
ATOM 1655 C CA . ASP B 1 44 ? 6.484 -5.293 -18.734 1 87.31 44 ASP B CA 1
ATOM 1656 C C . ASP B 1 44 ? 5.012 -4.895 -18.812 1 87.31 44 ASP B C 1
ATOM 1658 O O . ASP B 1 44 ? 4.613 -4.156 -19.719 1 87.31 44 ASP B O 1
ATOM 1662 N N . CYS B 1 45 ? 4.316 -5.363 -17.922 1 88.06 45 CYS B N 1
ATOM 1663 C CA . CYS B 1 45 ? 2.883 -5.105 -17.906 1 88.06 45 CYS B CA 1
ATOM 1664 C C . CYS B 1 45 ? 2.588 -3.682 -17.453 1 88.06 45 CYS B C 1
ATOM 1666 O O . CYS B 1 45 ? 1.756 -2.994 -18.047 1 88.06 45 CYS B O 1
ATOM 1668 N N . LEU B 1 46 ? 3.318 -3.266 -16.391 1 84.5 46 LEU B N 1
ATOM 1669 C CA . LEU B 1 46 ? 2.961 -2.008 -15.75 1 84.5 46 LEU B CA 1
ATOM 1670 C C . LEU B 1 46 ? 3.916 -0.894 -16.156 1 84.5 46 LEU B C 1
ATOM 1672 O O . LEU B 1 46 ? 3.668 0.281 -15.875 1 84.5 46 LEU B O 1
ATOM 1676 N N . TYR B 1 47 ? 4.969 -1.262 -16.766 1 78.88 47 TYR B N 1
ATOM 1677 C CA . TYR B 1 47 ? 5.988 -0.328 -17.234 1 78.88 47 TYR B CA 1
ATOM 1678 C C . TYR B 1 47 ? 6.559 0.487 -16.078 1 78.88 47 TYR B C 1
ATOM 1680 O O . TYR B 1 47 ? 6.73 1.702 -16.203 1 78.88 47 TYR B O 1
ATOM 1688 N N . ALA B 1 48 ? 6.66 -0.101 -15 1 80.56 48 ALA B N 1
ATOM 1689 C CA . ALA B 1 48 ? 7.191 0.484 -13.766 1 80.56 48 ALA B CA 1
ATOM 1690 C C . ALA B 1 48 ? 7.781 -0.591 -12.859 1 80.56 48 ALA B C 1
ATOM 1692 O O . ALA B 1 48 ? 7.59 -1.786 -13.102 1 80.56 48 ALA B O 1
ATOM 1693 N N . LYS B 1 49 ? 8.547 -0.118 -11.867 1 84.69 49 LYS B N 1
ATOM 1694 C CA . LYS B 1 49 ? 9.062 -1.057 -10.883 1 84.69 49 LYS B CA 1
ATOM 1695 C C . LYS B 1 49 ? 7.93 -1.784 -10.164 1 84.69 49 LYS B C 1
ATOM 1697 O O . LYS B 1 49 ? 6.914 -1.174 -9.812 1 84.69 49 LYS B O 1
ATOM 1702 N N . CYS B 1 50 ? 8.148 -3.061 -10.008 1 90.19 50 CYS B N 1
ATOM 1703 C CA . CYS B 1 50 ? 7.145 -3.906 -9.375 1 90.19 50 CYS B CA 1
ATOM 1704 C C . CYS B 1 50 ? 7.773 -4.781 -8.297 1 90.19 50 CYS B C 1
ATOM 1706 O O . CYS B 1 50 ? 8.875 -5.305 -8.477 1 90.19 50 CYS B O 1
ATOM 1708 N N . ILE B 1 51 ? 7.094 -4.844 -7.188 1 94.06 51 ILE B N 1
ATOM 1709 C CA . ILE B 1 51 ? 7.523 -5.711 -6.094 1 94.06 51 ILE B CA 1
ATOM 1710 C C . ILE B 1 51 ? 6.453 -6.766 -5.82 1 94.06 51 ILE B C 1
ATOM 1712 O O . ILE B 1 51 ? 5.375 -6.445 -5.312 1 94.06 51 ILE B O 1
ATOM 1716 N N . PRO B 1 52 ? 6.727 -7.984 -6.215 1 97.81 52 PRO B N 1
ATOM 1717 C CA . PRO B 1 52 ? 5.789 -9.039 -5.82 1 97.81 52 PRO B CA 1
ATOM 1718 C C . PRO B 1 52 ? 5.75 -9.258 -4.312 1 97.81 52 PRO B C 1
ATOM 1720 O O . PRO B 1 52 ? 6.793 -9.234 -3.652 1 97.81 52 PRO B O 1
ATOM 1723 N N . CYS B 1 53 ? 4.57 -9.438 -3.764 1 97.75 53 CYS B N 1
ATOM 1724 C CA . CYS B 1 53 ? 4.359 -9.641 -2.336 1 97.75 53 CYS B CA 1
ATOM 1725 C C . CYS B 1 53 ? 3.66 -10.969 -2.074 1 97.75 53 CYS B C 1
ATOM 1727 O O . CYS B 1 53 ? 2.736 -11.344 -2.799 1 97.75 53 CYS B O 1
ATOM 1729 N N . ILE B 1 54 ? 4.133 -11.703 -1.113 1 97.62 54 ILE B N 1
ATOM 1730 C CA . ILE B 1 54 ? 3.514 -12.953 -0.693 1 97.62 54 ILE B CA 1
ATOM 1731 C C . ILE B 1 54 ? 3.174 -12.891 0.794 1 97.62 54 ILE B C 1
ATOM 1733 O O . ILE B 1 54 ? 4.02 -12.539 1.616 1 97.62 54 ILE B O 1
ATOM 1737 N N . THR B 1 55 ? 1.943 -13.219 1.166 1 97.38 55 THR B N 1
ATOM 1738 C CA . THR B 1 55 ? 1.532 -13.211 2.566 1 97.38 55 THR B CA 1
ATOM 1739 C C . THR B 1 55 ? 1.922 -14.508 3.256 1 97.38 55 THR B C 1
ATOM 1741 O O . THR B 1 55 ? 2.25 -15.5 2.594 1 97.38 55 THR B O 1
ATOM 1744 N N . ASP B 1 56 ? 1.851 -14.484 4.586 1 96.38 56 ASP B N 1
ATOM 1745 C CA . ASP B 1 56 ? 2.09 -15.695 5.363 1 96.38 56 ASP B CA 1
ATOM 1746 C C . ASP B 1 56 ? 1.121 -16.812 4.965 1 96.38 56 ASP B C 1
ATOM 1748 O O . ASP B 1 56 ? 1.514 -17.969 4.848 1 96.38 56 ASP B O 1
ATOM 1752 N N . CYS B 1 57 ? -0.088 -16.453 4.711 1 97.25 57 CYS B N 1
ATOM 1753 C CA . CYS B 1 57 ? -1.114 -17.438 4.395 1 97.25 57 CYS B CA 1
ATOM 1754 C C . CYS B 1 57 ? -0.852 -18.078 3.039 1 97.25 57 CYS B C 1
ATOM 1756 O O . CYS B 1 57 ? -1.011 -19.297 2.883 1 97.25 57 CYS B O 1
ATOM 1758 N N . VAL B 1 58 ? -0.458 -17.281 2.057 1 96.94 58 VAL B N 1
ATOM 1759 C CA . VAL B 1 58 ? -0.164 -17.812 0.728 1 96.94 58 VAL B CA 1
ATOM 1760 C C . VAL B 1 58 ? 1.084 -18.688 0.784 1 96.94 58 VAL B C 1
ATOM 1762 O O . VAL B 1 58 ? 1.113 -19.766 0.199 1 96.94 58 VAL B O 1
ATOM 1765 N N . MET B 1 59 ? 2.072 -18.234 1.474 1 95.94 59 MET B N 1
ATOM 1766 C CA . MET B 1 59 ? 3.291 -19.031 1.632 1 95.94 59 MET B CA 1
ATOM 1767 C C . MET B 1 59 ? 2.984 -20.375 2.268 1 95.94 59 MET B C 1
ATOM 1769 O O . MET B 1 59 ? 3.484 -21.406 1.814 1 95.94 59 MET B O 1
ATOM 1773 N N . ALA B 1 60 ? 2.199 -20.328 3.357 1 95.12 60 ALA B N 1
ATOM 1774 C CA . ALA B 1 60 ? 1.818 -21.547 4.047 1 95.12 60 ALA B CA 1
ATOM 1775 C C . ALA B 1 60 ? 1.083 -22.5 3.107 1 95.12 60 ALA B C 1
ATOM 1777 O O . ALA B 1 60 ? 1.303 -23.719 3.145 1 95.12 60 ALA B O 1
ATOM 1778 N N . GLU B 1 61 ? 0.28 -21.938 2.289 1 94.81 61 GLU B N 1
ATOM 1779 C CA . GLU B 1 61 ? -0.46 -22.75 1.326 1 94.81 61 GLU B CA 1
ATOM 1780 C C . GLU B 1 61 ? 0.481 -23.422 0.329 1 94.81 61 GLU B C 1
ATOM 1782 O O . GLU B 1 61 ? 0.35 -24.609 0.048 1 94.81 61 GLU B O 1
ATOM 1787 N N . ILE B 1 62 ? 1.41 -22.734 -0.223 1 94.25 62 ILE B N 1
ATOM 1788 C CA . ILE B 1 62 ? 2.359 -23.266 -1.195 1 94.25 62 ILE B CA 1
ATOM 1789 C C . ILE B 1 62 ? 3.176 -24.391 -0.56 1 94.25 62 ILE B C 1
ATOM 1791 O O . ILE B 1 62 ? 3.426 -25.406 -1.191 1 94.25 62 ILE B O 1
ATOM 1795 N N . GLU B 1 63 ? 3.557 -24.172 0.647 1 94.12 63 GLU B N 1
ATOM 1796 C CA . GLU B 1 63 ? 4.367 -25.156 1.356 1 94.12 63 GLU B CA 1
ATOM 1797 C C . GLU B 1 63 ? 3.6 -26.453 1.564 1 94.12 63 GLU B C 1
ATOM 1799 O O . GLU B 1 63 ? 4.184 -27.531 1.529 1 94.12 63 GLU B O 1
ATOM 1804 N N . LYS B 1 64 ? 2.334 -26.375 1.721 1 93 64 LYS B N 1
ATOM 1805 C CA . LYS B 1 64 ? 1.48 -27.531 1.968 1 93 64 LYS B CA 1
ATOM 1806 C C . LYS B 1 64 ? 1.248 -28.328 0.687 1 93 64 LYS B C 1
ATOM 1808 O O . LYS B 1 64 ? 0.948 -29.516 0.738 1 93 64 LYS B O 1
ATOM 1813 N N . LEU B 1 65 ? 1.37 -27.734 -0.416 1 89.62 65 LEU B N 1
ATOM 1814 C CA . LEU B 1 65 ? 1.062 -28.375 -1.692 1 89.62 65 LEU B CA 1
ATOM 1815 C C . LEU B 1 65 ? 2.135 -29.391 -2.066 1 89.62 65 LEU B C 1
ATOM 1817 O O . LEU B 1 65 ? 1.9 -30.266 -2.9 1 89.62 65 LEU B O 1
ATOM 1821 N N . GLY B 1 66 ? 3.348 -29.344 -1.466 1 84.75 66 GLY B N 1
ATOM 1822 C CA . GLY B 1 66 ? 4.324 -30.406 -1.578 1 84.75 66 GLY B CA 1
ATOM 1823 C C . GLY B 1 66 ? 5.188 -30.312 -2.822 1 84.75 66 GLY B C 1
ATOM 1824 O O . GLY B 1 66 ? 5.5 -29.203 -3.275 1 84.75 66 GLY B O 1
ATOM 1825 N N . GLN B 1 67 ? 5.527 -31.484 -3.385 1 84.56 67 GLN B N 1
ATOM 1826 C CA . GLN B 1 67 ? 6.562 -31.625 -4.406 1 84.56 67 GLN B CA 1
ATOM 1827 C C . GLN B 1 67 ? 6.113 -31.016 -5.727 1 84.56 67 GLN B C 1
ATOM 1829 O O . GLN B 1 67 ? 6.926 -30.438 -6.453 1 84.56 67 GLN B O 1
ATOM 1834 N N . LYS B 1 68 ? 4.832 -31.094 -5.98 1 84.69 68 LYS B N 1
ATOM 1835 C CA . LYS B 1 68 ? 4.305 -30.578 -7.242 1 84.69 68 LYS B CA 1
ATOM 1836 C C . LYS B 1 68 ? 4.527 -29.078 -7.363 1 84.69 68 LYS B C 1
ATOM 1838 O O . LYS B 1 68 ? 4.57 -28.531 -8.469 1 84.69 68 LYS B O 1
ATOM 1843 N N . TYR B 1 69 ? 4.77 -28.438 -6.199 1 88.69 69 TYR B N 1
ATOM 1844 C CA . TYR B 1 69 ? 4.895 -26.984 -6.211 1 88.69 69 TYR B CA 1
ATOM 1845 C C . TYR B 1 69 ? 6.266 -26.547 -5.703 1 88.69 69 TYR B C 1
ATOM 1847 O O . TYR B 1 69 ? 6.418 -25.438 -5.184 1 88.69 69 TYR B O 1
ATOM 1855 N N . ARG B 1 70 ? 7.23 -27.391 -5.875 1 91.38 70 ARG B N 1
ATOM 1856 C CA . ARG B 1 70 ? 8.578 -27.094 -5.395 1 91.38 70 ARG B CA 1
ATOM 1857 C C . ARG B 1 70 ? 9.156 -25.875 -6.109 1 91.38 70 ARG B C 1
ATOM 1859 O O . ARG B 1 70 ? 9.805 -25.031 -5.484 1 91.38 70 ARG B O 1
ATOM 1866 N N . VAL B 1 71 ? 8.969 -25.828 -7.375 1 92.19 71 VAL B N 1
ATOM 1867 C CA . VAL B 1 71 ? 9.484 -24.703 -8.148 1 92.19 71 VAL B CA 1
ATOM 1868 C C . VAL B 1 71 ? 8.797 -23.422 -7.703 1 92.19 71 VAL B C 1
ATOM 1870 O O . VAL B 1 71 ? 9.453 -22.391 -7.508 1 92.19 71 VAL B O 1
ATOM 1873 N N . ALA B 1 72 ? 7.465 -23.453 -7.539 1 93.69 72 ALA B N 1
ATOM 1874 C CA . ALA B 1 72 ? 6.707 -22.297 -7.07 1 93.69 72 ALA B CA 1
ATOM 1875 C C . ALA B 1 72 ? 7.219 -21.828 -5.715 1 93.69 72 ALA B C 1
ATOM 1877 O O . ALA B 1 72 ? 7.34 -20.625 -5.48 1 93.69 72 ALA B O 1
ATOM 1878 N N . LEU B 1 73 ? 7.48 -22.828 -4.891 1 94.44 73 LEU B N 1
ATOM 1879 C CA . LEU B 1 73 ? 7.996 -22.5 -3.564 1 94.44 73 LEU B CA 1
ATOM 1880 C C . LEU B 1 73 ? 9.352 -21.812 -3.664 1 94.44 73 LEU B C 1
ATOM 1882 O O . LEU B 1 73 ? 9.602 -20.828 -2.955 1 94.44 73 LEU B O 1
ATOM 1886 N N . ARG B 1 74 ? 10.211 -22.234 -4.559 1 94.81 74 ARG B N 1
ATOM 1887 C CA . ARG B 1 74 ? 11.516 -21.625 -4.777 1 94.81 74 ARG B CA 1
ATOM 1888 C C . ARG B 1 74 ? 11.359 -20.188 -5.266 1 94.81 74 ARG B C 1
ATOM 1890 O O . ARG B 1 74 ? 12.062 -19.281 -4.801 1 94.81 74 ARG B O 1
ATOM 1897 N N . ILE B 1 75 ? 10.453 -19.969 -6.133 1 94.12 75 ILE B N 1
ATOM 1898 C CA . ILE B 1 75 ? 10.195 -18.641 -6.684 1 94.12 75 ILE B CA 1
ATOM 1899 C C . ILE B 1 75 ? 9.648 -17.734 -5.586 1 94.12 75 ILE B C 1
ATOM 1901 O O . ILE B 1 75 ? 10.047 -16.562 -5.484 1 94.12 75 ILE B O 1
ATOM 1905 N N . ALA B 1 76 ? 8.789 -18.297 -4.73 1 94.38 76 ALA B N 1
ATOM 1906 C CA . ALA B 1 76 ? 8.172 -17.516 -3.654 1 94.38 76 ALA B CA 1
ATOM 1907 C C . ALA B 1 76 ? 9.211 -17.078 -2.629 1 94.38 76 ALA B C 1
ATOM 1909 O O . ALA B 1 76 ? 8.992 -16.125 -1.891 1 94.38 76 ALA B O 1
ATOM 1910 N N . LYS B 1 77 ? 10.344 -17.75 -2.621 1 94 77 LYS B N 1
ATOM 1911 C CA . LYS B 1 77 ? 11.406 -17.438 -1.667 1 94 77 LYS B CA 1
ATOM 1912 C C . LYS B 1 77 ? 12.477 -16.547 -2.301 1 94 77 LYS B C 1
ATOM 1914 O O . LYS B 1 77 ? 13.469 -16.203 -1.655 1 94 77 LYS B O 1
ATOM 1919 N N . ASP B 1 78 ? 12.219 -16.25 -3.557 1 93.56 78 ASP B N 1
ATOM 1920 C CA . ASP B 1 78 ? 13.109 -15.312 -4.23 1 93.56 78 ASP B CA 1
ATOM 1921 C C . ASP B 1 78 ? 13.242 -14.008 -3.443 1 93.56 78 ASP B C 1
ATOM 1923 O O . ASP B 1 78 ? 12.242 -13.477 -2.943 1 93.56 78 ASP B O 1
ATOM 1927 N N . PRO B 1 79 ? 14.438 -13.469 -3.328 1 92.5 79 PRO B N 1
ATOM 1928 C CA . PRO B 1 79 ? 14.664 -12.25 -2.547 1 92.5 79 PRO B CA 1
ATOM 1929 C C . PRO B 1 79 ? 13.945 -11.031 -3.129 1 92.5 79 PRO B C 1
ATOM 1931 O O . PRO B 1 79 ? 13.773 -10.023 -2.443 1 92.5 79 PRO B O 1
ATOM 1934 N N . ARG B 1 80 ? 13.555 -11.109 -4.332 1 90.94 80 ARG B N 1
ATOM 1935 C CA . ARG B 1 80 ? 12.82 -10.008 -4.945 1 90.94 80 ARG B CA 1
ATOM 1936 C C . ARG B 1 80 ? 11.391 -9.945 -4.438 1 90.94 80 ARG B C 1
ATOM 1938 O O . ARG B 1 80 ? 10.703 -8.938 -4.613 1 90.94 80 ARG B O 1
ATOM 1945 N N . PHE B 1 81 ? 10.977 -10.992 -3.809 1 94.81 81 PHE B N 1
ATOM 1946 C CA . PHE B 1 81 ? 9.648 -11.039 -3.205 1 94.81 81 PHE B CA 1
ATOM 1947 C C . PHE B 1 81 ? 9.672 -10.43 -1.806 1 94.81 81 PHE B C 1
ATOM 1949 O O . PHE B 1 81 ? 10.617 -10.656 -1.043 1 94.81 81 PHE B O 1
ATOM 1956 N N . GLU B 1 82 ? 8.68 -9.703 -1.59 1 93.81 82 GLU B N 1
ATOM 1957 C CA . GLU B 1 82 ? 8.477 -9.234 -0.221 1 93.81 82 GLU B CA 1
ATOM 1958 C C . GLU B 1 82 ? 7.5 -10.133 0.529 1 93.81 82 GLU B C 1
ATOM 1960 O O . GLU B 1 82 ? 6.391 -10.391 0.05 1 93.81 82 GLU B O 1
ATOM 1965 N N . ARG B 1 83 ? 7.93 -10.617 1.681 1 94.81 83 ARG B N 1
ATOM 1966 C CA . ARG B 1 83 ? 7.047 -11.391 2.547 1 94.81 83 ARG B CA 1
ATOM 1967 C C . ARG B 1 83 ? 6.25 -10.477 3.473 1 94.81 83 ARG B C 1
ATOM 1969 O O . ARG B 1 83 ? 6.82 -9.633 4.164 1 94.81 83 ARG B O 1
ATOM 1976 N N . LEU B 1 84 ? 4.977 -10.703 3.467 1 95.44 84 LEU B N 1
ATOM 1977 C CA . LEU B 1 84 ? 4.105 -9.883 4.305 1 95.44 84 LEU B CA 1
ATOM 1978 C C . LEU B 1 84 ? 3.535 -10.703 5.457 1 95.44 84 LEU B C 1
ATOM 1980 O O . LEU B 1 84 ? 2.76 -11.633 5.238 1 95.44 84 LEU B O 1
ATOM 1984 N N . PRO B 1 85 ? 3.865 -10.297 6.656 1 93.56 85 PRO B N 1
ATOM 1985 C CA . PRO B 1 85 ? 3.301 -11.016 7.801 1 93.56 85 PRO B CA 1
ATOM 1986 C C . PRO B 1 85 ? 1.805 -10.758 7.977 1 93.56 85 PRO B C 1
ATOM 1988 O O . PRO B 1 85 ? 1.315 -9.672 7.656 1 93.56 85 PRO B O 1
ATOM 1991 N N . CYS B 1 86 ? 1.146 -11.742 8.391 1 92.44 86 CYS B N 1
ATOM 1992 C CA . CYS B 1 86 ? -0.279 -11.617 8.68 1 92.44 86 CYS B CA 1
ATOM 1993 C C . CYS B 1 86 ? -0.52 -11.469 10.18 1 92.44 86 CYS B C 1
ATOM 1995 O O . CYS B 1 86 ? 0.269 -11.961 10.992 1 92.44 86 CYS B O 1
ATOM 1997 N N . THR B 1 87 ? -1.618 -10.719 10.555 1 84.44 87 THR B N 1
ATOM 1998 C CA . THR B 1 87 ? -1.933 -10.508 11.969 1 84.44 87 THR B CA 1
ATOM 1999 C C . THR B 1 87 ? -2.996 -11.5 12.438 1 84.44 87 THR B C 1
ATOM 2001 O O . THR B 1 87 ? -3.359 -11.516 13.617 1 84.44 87 THR B O 1
ATOM 2004 N N . HIS B 1 88 ? -3.5 -12.328 11.648 1 85.88 88 HIS B N 1
ATOM 2005 C CA . HIS B 1 88 ? -4.496 -13.336 12 1 85.88 88 HIS B CA 1
ATOM 2006 C C . HIS B 1 88 ? -3.857 -14.711 12.164 1 85.88 88 HIS B C 1
ATOM 2008 O O . HIS B 1 88 ? -2.746 -14.945 11.68 1 85.88 88 HIS B O 1
ATOM 2014 N N . LYS B 1 89 ? -4.633 -15.461 12.898 1 84.19 89 LYS B N 1
ATOM 2015 C CA . LYS B 1 89 ? -4.172 -16.828 13.07 1 84.19 89 LYS B CA 1
ATOM 2016 C C . LYS B 1 89 ? -4.57 -17.703 11.883 1 84.19 89 LYS B C 1
ATOM 2018 O O . LYS B 1 89 ? -5.699 -18.188 11.82 1 84.19 89 LYS B O 1
ATOM 2023 N N . GLY B 1 90 ? -3.85 -17.781 10.953 1 77.06 90 GLY B N 1
ATOM 2024 C CA . GLY B 1 90 ? -4.086 -18.672 9.82 1 77.06 90 GLY B CA 1
ATOM 2025 C C . GLY B 1 90 ? -5.484 -18.547 9.25 1 77.06 90 GLY B C 1
ATOM 2026 O O . GLY B 1 90 ? -6.461 -18.453 9.992 1 77.06 90 GLY B O 1
ATOM 2027 N N . THR B 1 91 ? -5.695 -18.219 8.023 1 83.69 91 THR B N 1
ATOM 2028 C CA . THR B 1 91 ? -6.93 -18.203 7.25 1 83.69 91 THR B CA 1
ATOM 2029 C C . THR B 1 91 ? -6.676 -18.656 5.816 1 83.69 91 THR B C 1
ATOM 2031 O O . THR B 1 91 ? -5.535 -18.922 5.434 1 83.69 91 THR B O 1
ATOM 2034 N N . TYR B 1 92 ? -7.828 -18.906 5.211 1 92.62 92 TYR B N 1
ATOM 2035 C CA . TYR B 1 92 ? -7.688 -19.219 3.795 1 92.62 92 TYR B CA 1
ATOM 2036 C C . TYR B 1 92 ? -7.004 -18.078 3.049 1 92.62 92 TYR B C 1
ATOM 2038 O O . TYR B 1 92 ? -7.301 -16.906 3.287 1 92.62 92 TYR B O 1
ATOM 2046 N N . ALA B 1 93 ? -6.156 -18.484 2.209 1 96.19 93 ALA B N 1
ATOM 2047 C CA . ALA B 1 93 ? -5.352 -17.5 1.477 1 96.19 93 ALA B CA 1
ATOM 2048 C C . ALA B 1 93 ? -6.234 -16.5 0.743 1 96.19 93 ALA B C 1
ATOM 2050 O O . ALA B 1 93 ? -5.941 -15.305 0.724 1 96.19 93 ALA B O 1
ATOM 2051 N N . ASP B 1 94 ? -7.371 -16.922 0.179 1 96.75 94 ASP B N 1
ATOM 2052 C CA . ASP B 1 94 ? -8.273 -16.016 -0.522 1 96.75 94 ASP B CA 1
ATOM 2053 C C . ASP B 1 94 ? -8.836 -14.961 0.427 1 96.75 94 ASP B C 1
ATOM 2055 O O . ASP B 1 94 ? -8.875 -13.773 0.094 1 96.75 94 ASP B O 1
ATOM 2059 N N . ASP B 1 95 ? -9.289 -15.422 1.589 1 96.69 95 ASP B N 1
ATOM 2060 C CA . ASP B 1 95 ? -9.82 -14.492 2.584 1 96.69 95 ASP B CA 1
ATOM 2061 C C . ASP B 1 95 ? -8.742 -13.516 3.051 1 96.69 95 ASP B C 1
ATOM 2063 O O . ASP B 1 95 ? -9.016 -12.336 3.254 1 96.69 95 ASP B O 1
ATOM 2067 N N . CYS B 1 96 ? -7.566 -14.039 3.205 1 97 96 CYS B N 1
ATOM 2068 C CA . CYS B 1 96 ? -6.422 -13.227 3.598 1 97 96 CYS B CA 1
ATOM 2069 C C . CYS B 1 96 ? -6.191 -12.086 2.605 1 97 96 CYS B C 1
ATOM 2071 O O . CYS B 1 96 ? -6.066 -10.93 3 1 97 96 CYS B O 1
ATOM 2073 N N . LEU B 1 97 ? -6.18 -12.453 1.329 1 97.69 97 LEU B N 1
ATOM 2074 C CA . LEU B 1 97 ? -5.922 -11.477 0.277 1 97.69 97 LEU B CA 1
ATOM 2075 C C . LEU B 1 97 ? -7.051 -10.445 0.201 1 97.69 97 LEU B C 1
ATOM 2077 O O . LEU B 1 97 ? -6.797 -9.242 0.109 1 97.69 97 LEU B O 1
ATOM 2081 N N . VAL B 1 98 ? -8.281 -10.891 0.28 1 97.19 98 VAL B N 1
ATOM 2082 C CA . VAL B 1 98 ? -9.438 -10.008 0.178 1 97.19 98 VAL B CA 1
ATOM 2083 C C . VAL B 1 98 ? -9.445 -9.031 1.352 1 97.19 98 VAL B C 1
ATOM 2085 O O . VAL B 1 98 ? -9.648 -7.828 1.165 1 97.19 98 VAL B O 1
ATOM 2088 N N . GLN B 1 99 ? -9.219 -9.539 2.543 1 95.31 99 GLN B N 1
ATOM 2089 C CA . GLN B 1 99 ? -9.203 -8.688 3.727 1 95.31 99 GLN B CA 1
ATOM 2090 C C . GLN B 1 99 ? -8.086 -7.652 3.646 1 95.31 99 GLN B C 1
ATOM 2092 O O . GLN B 1 99 ? -8.289 -6.48 3.971 1 95.31 99 GLN B O 1
ATOM 2097 N N . ARG B 1 100 ? -6.922 -8.094 3.166 1 96.31 100 ARG B N 1
ATOM 2098 C CA . ARG B 1 100 ? -5.762 -7.207 3.1 1 96.31 100 ARG B CA 1
ATOM 2099 C C . ARG B 1 100 ? -6.008 -6.051 2.139 1 96.31 100 ARG B C 1
ATOM 2101 O O . ARG B 1 100 ? -5.746 -4.891 2.471 1 96.31 100 ARG B O 1
ATOM 2108 N N . VAL B 1 101 ? -6.633 -6.297 0.989 1 95.5 101 VAL B N 1
ATOM 2109 C CA . VAL B 1 101 ? -6.809 -5.234 0.004 1 95.5 101 VAL B CA 1
ATOM 2110 C C . VAL B 1 101 ? -8.047 -4.414 0.347 1 95.5 101 VAL B C 1
ATOM 2112 O O . VAL B 1 101 ? -8.227 -3.305 -0.164 1 95.5 101 VAL B O 1
ATOM 2115 N N . THR B 1 102 ? -8.953 -4.977 1.121 1 94.19 102 THR B N 1
ATOM 2116 C CA . THR B 1 102 ? -10.055 -4.172 1.635 1 94.19 102 THR B CA 1
ATOM 2117 C C . THR B 1 102 ? -9.539 -3.092 2.582 1 94.19 102 THR B C 1
ATOM 2119 O O . THR B 1 102 ? -10.008 -1.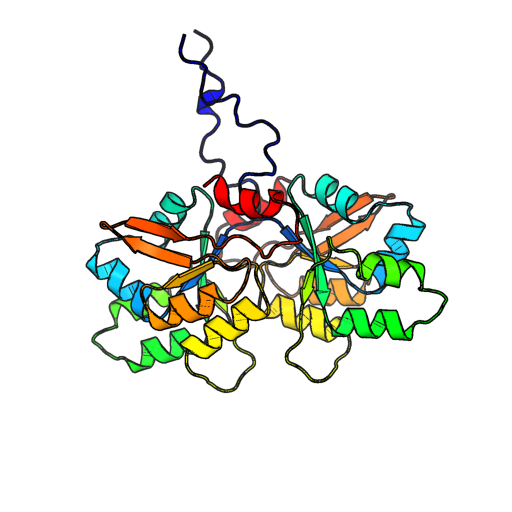951 2.543 1 94.19 102 THR B O 1
ATOM 2122 N N . GLN B 1 103 ? -8.539 -3.43 3.303 1 92.75 103 GLN B N 1
ATOM 2123 C CA . GLN B 1 103 ? -7.98 -2.504 4.281 1 92.75 103 GLN B CA 1
ATOM 2124 C C . GLN B 1 103 ? -6.941 -1.586 3.639 1 92.75 103 GLN B C 1
ATOM 2126 O O . GLN B 1 103 ? -6.773 -0.441 4.062 1 92.75 103 GLN B O 1
ATOM 2131 N N . HIS B 1 104 ? -6.238 -2.117 2.688 1 93.5 104 HIS B N 1
ATOM 2132 C CA . HIS B 1 104 ? -5.148 -1.418 2.02 1 93.5 104 HIS B CA 1
ATOM 2133 C C . HIS B 1 104 ? -5.289 -1.497 0.504 1 93.5 104 HIS B C 1
ATOM 2135 O O . HIS B 1 104 ? -4.891 -2.49 -0.11 1 93.5 104 HIS B O 1
ATOM 2141 N N . LYS B 1 105 ? -5.703 -0.403 -0.087 1 89.81 105 LYS B N 1
ATOM 2142 C CA . LYS B 1 105 ? -6.074 -0.412 -1.499 1 89.81 105 LYS B CA 1
ATOM 2143 C C . LYS B 1 105 ? -4.875 -0.083 -2.385 1 89.81 105 LYS B C 1
ATOM 2145 O O . LYS B 1 105 ? -5.012 0.057 -3.602 1 89.81 105 LYS B O 1
ATOM 2150 N N . CYS B 1 106 ? -3.719 -0.047 -1.772 1 90.69 106 CYS B N 1
ATOM 2151 C CA . CYS B 1 106 ? -2.516 0.338 -2.502 1 90.69 106 CYS B CA 1
ATOM 2152 C C . CYS B 1 106 ? -1.929 -0.853 -3.252 1 90.69 106 CYS B C 1
ATOM 2154 O O . CYS B 1 106 ? -1.001 -0.695 -4.047 1 90.69 106 CYS B O 1
ATOM 2156 N N . TYR B 1 107 ? -2.504 -2.086 -3.146 1 95.5 107 TYR B N 1
ATOM 2157 C CA . TYR B 1 107 ? -1.972 -3.295 -3.768 1 95.5 107 TYR B CA 1
ATOM 2158 C C . TYR B 1 107 ? -2.697 -3.604 -5.07 1 95.5 107 TYR B C 1
ATOM 2160 O O . TYR B 1 107 ? -3.85 -3.201 -5.258 1 95.5 107 TYR B O 1
ATOM 2168 N N . ILE B 1 108 ? -1.974 -4.305 -5.91 1 94.81 108 ILE B N 1
ATOM 2169 C CA . ILE B 1 108 ? -2.564 -5.043 -7.023 1 94.81 108 ILE B CA 1
ATOM 2170 C C . ILE B 1 108 ? -2.65 -6.527 -6.672 1 94.81 108 ILE B C 1
ATOM 2172 O O . ILE B 1 108 ? -1.748 -7.074 -6.031 1 94.81 108 ILE B O 1
ATOM 2176 N N . VAL B 1 109 ? -3.703 -7.18 -7.082 1 98.19 109 VAL B N 1
ATOM 2177 C CA . VAL B 1 109 ? -3.814 -8.609 -6.793 1 98.19 109 VAL B CA 1
ATOM 2178 C C . VAL B 1 109 ? -3.596 -9.406 -8.078 1 98.19 109 VAL B C 1
ATOM 2180 O O . VAL B 1 109 ? -4.273 -9.188 -9.078 1 98.19 109 VAL B O 1
ATOM 2183 N N . ALA B 1 110 ? -2.625 -10.258 -8.039 1 98.44 110 ALA B N 1
ATOM 2184 C CA . ALA B 1 110 ? -2.344 -11.148 -9.164 1 98.44 110 ALA B CA 1
ATOM 2185 C C . ALA B 1 110 ? -2.994 -12.516 -8.953 1 98.44 110 ALA B C 1
ATOM 2187 O O . ALA B 1 110 ? -2.582 -13.273 -8.078 1 98.44 110 ALA B O 1
ATOM 2188 N N . THR B 1 111 ? -3.953 -12.781 -9.75 1 98.56 111 THR B N 1
ATOM 2189 C CA . THR B 1 111 ? -4.672 -14.039 -9.609 1 98.56 111 THR B CA 1
ATOM 2190 C C . THR B 1 111 ? -5.312 -14.445 -10.938 1 98.56 111 THR B C 1
ATOM 2192 O O . THR B 1 111 ? -5.68 -13.586 -11.742 1 98.56 111 THR B O 1
ATOM 2195 N N . VAL B 1 112 ? -5.391 -15.719 -11.133 1 97.31 112 VAL B N 1
ATOM 2196 C CA . VAL B 1 112 ? -6.109 -16.266 -12.273 1 97.31 112 VAL B CA 1
ATOM 2197 C C . VAL B 1 112 ? -7.414 -16.906 -11.805 1 97.31 112 VAL B C 1
ATOM 2199 O O . VAL B 1 112 ? -8.219 -17.359 -12.625 1 97.31 112 VAL B O 1
ATOM 2202 N N . ASP B 1 113 ? -7.672 -16.922 -10.477 1 97.12 113 ASP B N 1
ATOM 2203 C CA . ASP B 1 113 ? -8.844 -17.562 -9.898 1 97.12 113 ASP B CA 1
ATOM 2204 C C . ASP B 1 113 ? -10.109 -16.734 -10.141 1 97.12 113 ASP B C 1
ATOM 2206 O O . ASP B 1 113 ? -10.148 -15.555 -9.812 1 97.12 113 ASP B O 1
ATOM 2210 N N . ARG B 1 114 ? -11.086 -17.375 -10.656 1 96.75 114 ARG B N 1
ATOM 2211 C CA . ARG B 1 114 ? -12.32 -16.688 -11.023 1 96.75 114 ARG B CA 1
ATOM 2212 C C . ARG B 1 114 ? -13.062 -16.203 -9.781 1 96.75 114 ARG B C 1
ATOM 2214 O O . ARG B 1 114 ? -13.586 -15.086 -9.766 1 96.75 114 ARG B O 1
ATOM 2221 N N . ASP B 1 115 ? -13.133 -17.062 -8.805 1 97.31 115 ASP B N 1
ATOM 2222 C CA . ASP B 1 115 ? -13.859 -16.688 -7.598 1 97.31 115 ASP B CA 1
ATOM 2223 C C . ASP B 1 115 ? -13.156 -15.539 -6.875 1 97.31 115 ASP B C 1
ATOM 2225 O O . ASP B 1 115 ? -13.812 -14.609 -6.398 1 97.31 115 ASP B O 1
ATOM 2229 N N . LEU B 1 116 ? -11.883 -15.578 -6.785 1 97.81 116 LEU B N 1
ATOM 2230 C CA . LEU B 1 116 ? -11.133 -14.492 -6.152 1 97.81 116 LEU B CA 1
ATOM 2231 C C . LEU B 1 116 ? -11.281 -13.195 -6.945 1 97.81 116 LEU B C 1
ATOM 2233 O O . LEU B 1 116 ? -11.453 -12.125 -6.359 1 97.81 116 LEU B O 1
ATOM 2237 N N . LYS B 1 117 ? -11.258 -13.281 -8.25 1 97.12 117 LYS B N 1
ATOM 2238 C CA . LYS B 1 117 ? -11.484 -12.109 -9.086 1 97.12 117 LYS B CA 1
ATOM 2239 C C . LYS B 1 117 ? -12.836 -11.477 -8.789 1 97.12 117 LYS B C 1
ATOM 2241 O O . LYS B 1 117 ? -12.938 -10.258 -8.641 1 97.12 117 LYS B O 1
ATOM 2246 N N . ARG B 1 118 ? -13.812 -12.273 -8.719 1 97.12 118 ARG B N 1
ATOM 2247 C CA . ARG B 1 118 ? -15.156 -11.781 -8.438 1 97.12 118 ARG B CA 1
ATOM 2248 C C . ARG B 1 118 ? -15.203 -11.031 -7.109 1 97.12 118 ARG B C 1
ATOM 2250 O O . ARG B 1 118 ? -15.828 -9.977 -7.008 1 97.12 118 ARG B O 1
ATOM 2257 N N . ARG B 1 119 ? -14.555 -11.492 -6.137 1 97.62 119 ARG B N 1
ATOM 2258 C CA . ARG B 1 119 ? -14.547 -10.875 -4.812 1 97.62 119 ARG B CA 1
ATOM 2259 C C . ARG B 1 119 ? -13.758 -9.57 -4.828 1 97.62 119 ARG B C 1
ATOM 2261 O O . ARG B 1 119 ? -14.188 -8.57 -4.242 1 97.62 119 ARG B O 1
ATOM 2268 N N . ILE B 1 120 ? -12.633 -9.602 -5.539 1 96.81 120 ILE B N 1
ATOM 2269 C CA . ILE B 1 120 ? -11.781 -8.414 -5.586 1 96.81 120 ILE B CA 1
ATOM 2270 C C . ILE B 1 120 ? -12.492 -7.309 -6.367 1 96.81 120 ILE B C 1
ATOM 2272 O O . ILE B 1 120 ? -12.367 -6.125 -6.031 1 96.81 120 ILE B O 1
ATOM 2276 N N . ARG B 1 121 ? -13.312 -7.633 -7.402 1 94.62 121 ARG B N 1
ATOM 2277 C CA . ARG B 1 121 ? -14.023 -6.672 -8.234 1 94.62 121 ARG B CA 1
ATOM 2278 C C . ARG B 1 121 ? -15.031 -5.875 -7.414 1 94.62 121 ARG B C 1
ATOM 2280 O O . ARG B 1 121 ? -15.445 -4.785 -7.812 1 94.62 121 ARG B O 1
ATOM 2287 N N . LYS B 1 122 ? -15.367 -6.43 -6.301 1 94.88 122 LYS B N 1
ATOM 2288 C CA . LYS B 1 122 ? -16.328 -5.75 -5.441 1 94.88 122 LYS B CA 1
ATOM 2289 C C . LYS B 1 122 ? -15.648 -4.707 -4.566 1 94.88 122 LYS B C 1
ATOM 2291 O O . LYS B 1 122 ? -16.312 -3.932 -3.877 1 94.88 122 LYS B O 1
ATOM 2296 N N . ILE B 1 123 ? -14.367 -4.676 -4.594 1 93.19 123 ILE B N 1
ATOM 2297 C CA . ILE B 1 123 ? -13.609 -3.709 -3.807 1 93.19 123 ILE B CA 1
ATOM 2298 C C . ILE B 1 123 ? -13.141 -2.564 -4.707 1 93.19 123 ILE B C 1
ATOM 2300 O O . ILE B 1 123 ? -12.195 -2.723 -5.48 1 93.19 123 ILE B O 1
ATOM 2304 N N . PRO B 1 124 ? -13.742 -1.49 -4.512 1 87.19 124 PRO B N 1
ATOM 2305 C CA . PRO B 1 124 ? -13.398 -0.372 -5.395 1 87.19 124 PRO B CA 1
ATOM 2306 C C . PRO B 1 124 ? -11.93 0.034 -5.281 1 87.19 124 PRO B C 1
ATOM 2308 O O . PRO B 1 124 ? -11.383 0.107 -4.176 1 87.19 124 PRO B O 1
ATOM 2311 N N . GLY B 1 125 ? -11.281 0.189 -6.422 1 83.06 125 GLY B N 1
ATOM 2312 C CA . GLY B 1 125 ? -9.945 0.772 -6.445 1 83.06 125 GLY B CA 1
ATOM 2313 C C . GLY B 1 125 ? -8.836 -0.266 -6.445 1 83.06 125 GLY B C 1
ATOM 2314 O O . GLY B 1 125 ? -7.656 0.08 -6.496 1 83.06 125 GLY B O 1
ATOM 2315 N N . VAL B 1 126 ? -9.211 -1.473 -6.387 1 93.12 126 VAL B N 1
ATOM 2316 C CA . VAL B 1 126 ? -8.195 -2.518 -6.344 1 93.12 126 VAL B CA 1
ATOM 2317 C C . VAL B 1 126 ? -8.086 -3.191 -7.711 1 93.12 126 VAL B C 1
ATOM 2319 O O . VAL B 1 126 ? -9.008 -3.883 -8.141 1 93.12 126 VAL B O 1
ATOM 2322 N N . PRO B 1 127 ? -6.945 -3.08 -8.367 1 93.56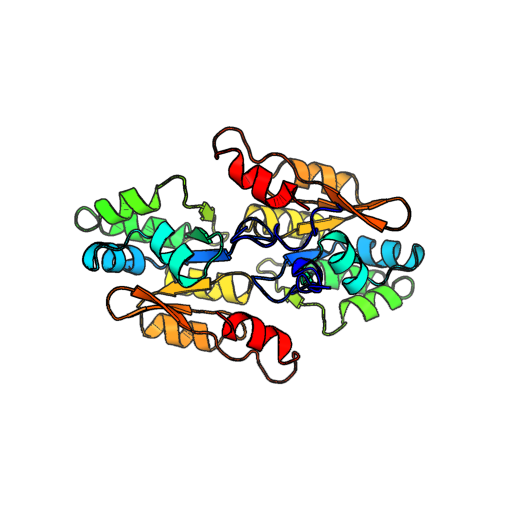 127 PRO B N 1
ATOM 2323 C CA . PRO B 1 127 ? -6.77 -3.717 -9.672 1 93.56 127 PRO B CA 1
ATOM 2324 C C . PRO B 1 127 ? -6.449 -5.207 -9.562 1 93.56 127 PRO B C 1
ATOM 2326 O O . PRO B 1 127 ? -5.988 -5.668 -8.516 1 93.56 127 PRO B O 1
ATOM 2329 N N . ILE B 1 128 ? -6.711 -5.844 -10.703 1 96.31 128 ILE B N 1
ATOM 2330 C CA . ILE B 1 128 ? -6.406 -7.266 -10.781 1 96.31 128 ILE B CA 1
ATOM 2331 C C . ILE B 1 128 ? -5.418 -7.52 -11.922 1 96.31 128 ILE B C 1
ATOM 2333 O O . ILE B 1 128 ? -5.602 -7.027 -13.031 1 96.31 128 ILE B O 1
ATOM 2337 N N . MET B 1 129 ? -4.336 -8.133 -11.609 1 96.5 129 MET B N 1
ATOM 2338 C CA . MET B 1 129 ? -3.412 -8.648 -12.617 1 96.5 129 MET B CA 1
ATOM 2339 C C . MET B 1 129 ? -3.717 -10.109 -12.938 1 96.5 129 MET B C 1
ATOM 2341 O O . MET B 1 129 ? -3.902 -10.922 -12.031 1 96.5 129 MET B O 1
ATOM 2345 N N . TYR B 1 130 ? -3.811 -10.438 -14.211 1 97.19 130 TYR B N 1
ATOM 2346 C CA . TYR B 1 130 ? -4.125 -11.805 -14.617 1 97.19 130 TYR B CA 1
ATOM 2347 C C . TYR B 1 130 ? -3.309 -12.211 -15.836 1 97.19 130 TYR B C 1
ATOM 2349 O O . TYR B 1 130 ? -2.543 -11.414 -16.375 1 97.19 130 TYR B O 1
ATOM 2357 N N . ILE B 1 131 ? -3.367 -13.477 -16.188 1 97.19 131 ILE B N 1
ATOM 2358 C CA . ILE B 1 131 ? -2.609 -14.016 -17.312 1 97.19 131 ILE B CA 1
ATOM 2359 C C . ILE B 1 131 ? -3.549 -14.281 -18.484 1 97.19 131 ILE B C 1
ATOM 2361 O O . ILE B 1 131 ? -4.57 -14.961 -18.328 1 97.19 131 ILE B O 1
ATOM 2365 N N . SER B 1 132 ? -3.256 -13.664 -19.609 1 94.06 132 SER B N 1
ATOM 2366 C CA . SER B 1 132 ? -3.955 -13.898 -20.875 1 94.06 132 SER B CA 1
ATOM 2367 C C . SER B 1 132 ? -2.998 -13.82 -22.062 1 94.06 132 SER B C 1
ATOM 2369 O O . SER B 1 132 ? -2.131 -12.945 -22.109 1 94.06 132 SER B O 1
ATOM 2371 N N . ASN B 1 133 ? -3.105 -14.773 -23.016 1 93.75 133 ASN B N 1
ATOM 2372 C CA . ASN B 1 133 ? -2.264 -14.836 -24.203 1 93.75 133 ASN B CA 1
ATOM 2373 C C . ASN B 1 133 ? -0.78 -14.828 -23.844 1 93.75 133 ASN B C 1
ATOM 2375 O O . ASN B 1 133 ? 0.004 -14.094 -24.438 1 93.75 133 ASN B O 1
ATOM 2379 N N . HIS B 1 134 ? -0.42 -15.469 -22.859 1 93.56 134 HIS B N 1
ATOM 2380 C CA . HIS B 1 134 ? 0.953 -15.672 -22.406 1 93.56 134 HIS B CA 1
ATOM 2381 C C . HIS B 1 134 ? 1.605 -14.352 -22.016 1 93.56 134 HIS B C 1
ATOM 2383 O O . HIS B 1 134 ? 2.779 -14.117 -22.312 1 93.56 134 HIS B O 1
ATOM 2389 N N . ARG B 1 135 ? 0.695 -13.508 -21.453 1 95.06 135 ARG B N 1
ATOM 2390 C CA . ARG B 1 135 ? 1.187 -12.234 -20.938 1 95.06 135 ARG B CA 1
ATOM 2391 C C . ARG B 1 135 ? 0.398 -11.797 -19.703 1 95.06 135 ARG B C 1
ATOM 2393 O O . ARG B 1 135 ? -0.74 -12.227 -19.5 1 95.06 135 ARG B O 1
ATOM 2400 N N . TYR B 1 136 ? 1.086 -11.023 -18.891 1 95.06 136 TYR B N 1
ATOM 2401 C CA . TYR B 1 136 ? 0.367 -10.398 -17.797 1 95.06 136 TYR B CA 1
ATOM 2402 C C . TYR B 1 136 ? -0.492 -9.242 -18.281 1 95.06 136 TYR B C 1
ATOM 2404 O O . TYR B 1 136 ? -0.075 -8.484 -19.172 1 95.06 136 TYR B O 1
ATOM 2412 N N . ASN B 1 137 ? -1.721 -9.195 -17.781 1 92.62 137 ASN B N 1
ATOM 2413 C CA . ASN B 1 137 ? -2.682 -8.133 -18.047 1 92.62 137 ASN B CA 1
ATOM 2414 C C . ASN B 1 137 ? -3.209 -7.516 -16.75 1 92.62 137 ASN B C 1
ATOM 2416 O O . ASN B 1 137 ? -3.061 -8.102 -15.68 1 92.62 137 ASN B O 1
ATOM 2420 N N . ILE B 1 138 ? -3.74 -6.379 -16.906 1 91.88 138 ILE B N 1
ATOM 2421 C CA . ILE B 1 138 ? -4.27 -5.684 -15.742 1 91.88 138 ILE B CA 1
ATOM 2422 C C . ILE B 1 138 ? -5.707 -5.246 -16 1 91.88 138 ILE B C 1
ATOM 2424 O O . ILE B 1 138 ? -6.031 -4.789 -17.109 1 91.88 138 ILE B O 1
ATOM 2428 N N . GLU B 1 139 ? -6.508 -5.57 -15.008 1 89.62 139 GLU B N 1
ATOM 2429 C CA . GLU B 1 139 ? -7.887 -5.09 -14.977 1 89.62 139 GLU B CA 1
ATOM 2430 C C . GLU B 1 139 ? -8.094 -4.066 -13.859 1 89.62 139 GLU B C 1
ATOM 2432 O O . GLU B 1 139 ? -7.715 -4.309 -12.719 1 89.62 139 GLU B O 1
ATOM 2437 N N . ARG B 1 140 ? -8.562 -2.908 -14.281 1 79.75 140 ARG B N 1
ATOM 2438 C CA . ARG B 1 140 ? -8.875 -1.896 -13.273 1 79.75 140 ARG B CA 1
ATOM 2439 C C . ARG B 1 140 ? -10.375 -1.653 -13.18 1 79.75 140 ARG B C 1
ATOM 2441 O O . ARG B 1 140 ? -11.062 -1.617 -14.203 1 79.75 140 ARG B O 1
ATOM 2448 N N . MET B 1 141 ? -10.93 -1.801 -12 1 62.53 141 MET B N 1
ATOM 2449 C CA . MET B 1 141 ? -12.336 -1.433 -11.805 1 62.53 141 MET B CA 1
ATOM 2450 C C . MET B 1 141 ? -12.469 0.057 -11.508 1 62.53 141 MET B C 1
ATOM 2452 O O . MET B 1 141 ? -11.594 0.649 -10.867 1 62.53 141 MET B O 1
ATOM 2456 N N . PRO B 1 142 ? -13.445 0.77 -12.359 1 55.25 142 PRO B N 1
ATOM 2457 C CA . PRO B 1 142 ? -13.688 2.178 -12.031 1 55.25 142 PRO B CA 1
ATOM 2458 C C . PRO B 1 142 ? -13.891 2.414 -10.539 1 55.25 142 PRO B C 1
ATOM 2460 O O . PRO B 1 142 ? -14.375 1.526 -9.828 1 55.25 142 PRO B O 1
ATOM 2463 N N . ASP B 1 143 ? -13.094 3.309 -9.898 1 53.94 143 ASP B N 1
ATOM 2464 C CA . ASP B 1 143 ? -13.406 3.705 -8.523 1 53.94 143 ASP B CA 1
ATOM 2465 C C . ASP B 1 143 ? -14.898 4 -8.367 1 53.94 143 ASP B C 1
ATOM 2467 O O . ASP B 1 143 ? -15.578 4.312 -9.352 1 53.94 143 ASP B O 1
ATOM 2471 N N . ASP B 1 144 ? -15.555 3.633 -7.344 1 48.19 144 ASP B N 1
ATOM 2472 C CA . ASP B 1 144 ? -16.906 4.137 -7.16 1 48.19 144 ASP B CA 1
ATOM 2473 C C . ASP B 1 144 ? -17.047 5.562 -7.688 1 48.19 144 ASP B C 1
ATOM 2475 O O . ASP B 1 144 ? -16.047 6.27 -7.836 1 48.19 144 ASP B O 1
ATOM 2479 N N . TYR B 1 145 ? -18.5 5.996 -7.797 1 39.41 145 TYR B N 1
ATOM 2480 C CA . TYR B 1 145 ? -19.094 7.227 -8.312 1 39.41 145 TYR B CA 1
ATOM 2481 C C . TYR B 1 145 ? -18.266 8.438 -7.898 1 39.41 145 TYR B C 1
ATOM 2483 O O . TYR B 1 145 ? -18.094 9.375 -8.68 1 39.41 145 TYR B O 1
ATOM 2491 N N . GLY B 1 146 ? -18.125 8.734 -6.594 1 36 146 GLY B N 1
ATOM 2492 C CA . GLY B 1 146 ? -17.891 10.086 -6.121 1 36 146 GLY B CA 1
ATOM 2493 C C . GLY B 1 146 ? -16.469 10.555 -6.359 1 36 146 GLY B C 1
ATOM 2494 O O . GLY B 1 146 ? -16.109 11.672 -5.996 1 36 146 GLY B O 1
ATOM 2495 N N . ALA B 1 147 ? -15.555 9.68 -6.273 1 38.81 147 ALA B N 1
ATOM 2496 C CA . 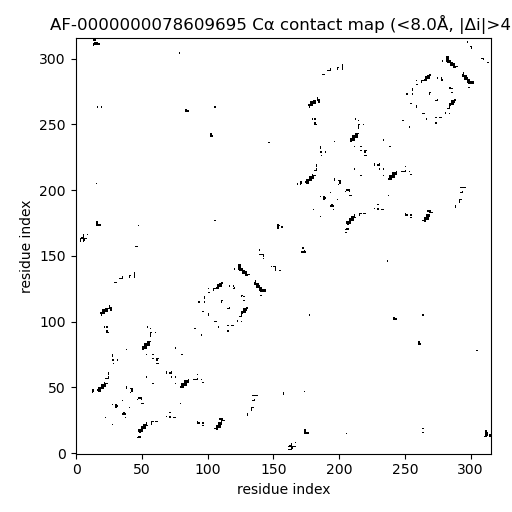ALA B 1 147 ? -14.242 10.312 -6.363 1 38.81 147 ALA B CA 1
ATOM 2497 C C . ALA B 1 147 ? -13.922 10.711 -7.797 1 38.81 147 ALA B C 1
ATOM 2499 O O . ALA B 1 147 ? -14.312 10.023 -8.742 1 38.81 147 ALA B O 1
ATOM 2500 N N . PRO B 1 148 ? -13.531 11.938 -8.031 1 36.69 148 PRO B N 1
ATOM 2501 C CA . PRO B 1 148 ? -13.266 12.438 -9.383 1 36.69 148 PRO B CA 1
ATOM 2502 C C . PRO B 1 148 ? -12.5 11.438 -10.242 1 36.69 148 PRO B C 1
ATOM 2504 O O . PRO B 1 148 ? -11.727 10.625 -9.719 1 36.69 148 PRO B O 1
ATOM 2507 N N . ARG B 1 149 ? -12.883 11.258 -11.648 1 36.69 149 ARG B N 1
ATOM 2508 C CA . ARG B 1 149 ? -12.391 10.547 -12.82 1 36.69 149 ARG B CA 1
ATOM 2509 C C . ARG B 1 149 ? -10.867 10.422 -12.781 1 36.69 149 ARG B C 1
ATOM 2511 O O . ARG B 1 149 ? -10.281 9.695 -13.586 1 36.69 149 ARG B O 1
ATOM 2518 N N . PHE B 1 150 ? -10.344 11.289 -12.07 1 34.5 150 PHE B N 1
ATOM 2519 C CA . PHE B 1 150 ? -8.891 11.383 -12.172 1 34.5 150 PHE B CA 1
ATOM 2520 C C . PHE B 1 150 ? -8.234 10.148 -11.562 1 34.5 150 PHE B C 1
ATOM 2522 O O . PHE B 1 150 ? -7.195 9.695 -12.055 1 34.5 150 PHE B O 1
ATOM 2529 N N . LEU B 1 151 ? -8.812 9.625 -10.453 1 38.62 151 LEU B N 1
ATOM 2530 C CA . LEU B 1 151 ? -8.258 8.391 -9.906 1 38.62 151 LEU B CA 1
ATOM 2531 C C . LEU B 1 151 ? -8.391 7.246 -10.906 1 38.62 151 LEU B C 1
ATOM 2533 O O . LEU B 1 151 ? -7.566 6.332 -10.922 1 38.62 151 LEU B O 1
ATOM 2537 N N . SER B 1 152 ? -9.578 7.121 -11.555 1 38.28 152 SER B N 1
ATOM 2538 C CA . SER B 1 152 ? -9.68 6.172 -12.656 1 38.28 152 SER B CA 1
ATOM 2539 C C . SER B 1 152 ? -8.547 6.367 -13.656 1 38.28 152 SER B C 1
ATOM 2541 O O . SER B 1 152 ? -8.125 5.418 -14.32 1 38.28 152 SER B O 1
ATOM 2543 N N . LYS B 1 153 ? -8.164 7.562 -13.859 1 37.53 153 LYS B N 1
ATOM 2544 C CA . LYS B 1 153 ? -7.035 7.867 -14.734 1 37.53 153 LYS B CA 1
ATOM 2545 C C . LYS B 1 153 ? -5.727 7.371 -14.125 1 37.53 153 LYS B C 1
ATOM 2547 O O . LYS B 1 153 ? -4.684 7.398 -14.781 1 37.53 153 LYS B O 1
ATOM 2552 N N . LYS B 1 154 ? -5.906 7.281 -12.836 1 38.72 154 LYS B N 1
ATOM 2553 C CA . LYS B 1 154 ? -4.758 6.832 -12.055 1 38.72 154 LYS B CA 1
ATOM 2554 C C . LYS B 1 154 ? -4.09 5.621 -12.703 1 38.72 154 LYS B C 1
ATOM 2556 O O . LYS B 1 154 ? -2.861 5.555 -12.789 1 38.72 154 LYS B O 1
ATOM 2561 N N . TRP B 1 155 ? -4.988 4.605 -12.891 1 40.38 155 TRP B N 1
ATOM 2562 C CA . TRP B 1 155 ? -4.453 3.385 -13.477 1 40.38 155 TRP B CA 1
ATOM 2563 C C . TRP B 1 155 ? -4.664 3.369 -14.984 1 40.38 155 TRP B C 1
ATOM 2565 O O . TRP B 1 155 ? -4.23 2.439 -15.672 1 40.38 155 TRP B O 1
ATOM 2575 N N . SER B 1 156 ? -5.523 4.168 -15.5 1 36.12 156 SER B N 1
ATOM 2576 C CA . SER B 1 156 ? -5.922 3.992 -16.891 1 36.12 156 SER B CA 1
ATOM 2577 C C . SER B 1 156 ? -4.738 4.199 -17.828 1 36.12 156 SER B C 1
ATOM 2579 O O . SER B 1 156 ? -4.852 3.973 -19.031 1 36.12 156 SER B O 1
ATOM 2581 N N . ILE B 1 157 ? -3.811 4.93 -17.453 1 34.5 157 ILE B N 1
ATOM 2582 C CA . ILE B 1 157 ? -2.881 5.227 -18.531 1 34.5 157 ILE B CA 1
ATOM 2583 C C . ILE B 1 157 ? -2.018 4.004 -18.828 1 34.5 157 ILE B C 1
ATOM 2585 O O . ILE B 1 157 ? -1.247 3.996 -19.797 1 34.5 157 ILE B O 1
ATOM 2589 N N . ILE B 1 158 ? -2.123 3.012 -17.953 1 31.5 158 ILE B N 1
ATOM 2590 C CA . ILE B 1 158 ? -1.155 1.999 -18.359 1 31.5 158 ILE B CA 1
ATOM 2591 C C . ILE B 1 158 ? -1.767 1.101 -19.422 1 31.5 158 ILE B C 1
ATOM 2593 O O . ILE B 1 158 ? -2.898 0.635 -19.281 1 31.5 158 ILE B O 1
#

=== Feature glossary ===
Annotated list of the representations used here:

Nearest PDB structures. The Foldseek neighbor list gives the closest experimentally determined structures in the PDB, ranked by structural alignment. TM-score near 1 means near-identical fold; near 0.3 means only rough topology match. This is how one finds what a novel AlphaFold prediction most resembles in the solved-structure universe.

Foldseek 3Di. Foldseek's 3Di representation compresses backbone geometry into a per-residue letter drawn from a learned twenty-state alphabet. It captures the tertiary interaction pattern around each residue — which residues are packed against it in space, regardless of where they are in sequence.

Radius of gyration, Cα contacts, bounding box. Radius of gyration (Rg) is the root-mean-square distance of Cα atoms from their centroid — a single number for overall size and compactness. A globular domain of N residues has Rg ≈ 2.2·N^0.38 Å; an extended or disordered chain has a much larger Rg. The Cα contact count is the number of residue pairs whose Cα atoms are within 8 Å and are more than four positions apart in sequence — a standard proxy for tertiary packing density. The bounding box is the smallest axis-aligned box enclosing all Cα atoms.

InterPro / GO / CATH / organism. The annotation block draws on four external resources. InterPro: which protein families and domains the sequence belongs to. GO: standardized terms for what the protein does, what process it participates in, and where in the cell it acts. CATH: which structural fold it has in the CATH hierarchy. Organism: the species of origin.

mmCIF coordinates. The mmCIF block holds the 3D Cartesian coordinates of each backbone atom (N, Cα, C, O) in ångströms. mmCIF is the PDB's canonical archive format — a tagged-loop text representation of the atomic model.

pLDDT. pLDDT is the predicted lDDT-Cα score: AlphaFold's confidence that the local environment of each residue (all inter-atomic distances within 15 Å) is correctly placed. It is a per-residue number between 0 and 100, with higher meaning more reliable.

Backbone torsions (φ/ψ). φ (phi) and ψ (psi) are the two rotatable backbone dihedrals per residue: φ is the C(i-1)–N–Cα–C torsion, ψ is the N–Cα–C–N(i+1) torsion, both in degrees on (−180°, 180°]. α-helical residues cluster near (−60°, −45°); β-strand residues near (−120°, +130°). A Ramachandran plot is simply a scatter of (φ, ψ) for every residue.

B-factor. For experimental (PDB) structures, the B-factor (temperature factor) quantifies the positional spread of each atom in the crystal — a combination of thermal vibration and static disorder — in units of Å². High B-factors mark flexible loops or poorly resolved regions; low B-factors mark the rigid, well-ordered core.

Secondary structure (3-state, P-SEA). SS3 is a coarse helix/strand/coil call (letters a/b/c) made by the P-SEA algorithm from inter-Cα distances and dihedrals. It is less detailed than DSSP but needs only Cα positions.

Predicted aligned error. Predicted aligned error is AlphaFold's pairwise confidence. Unlike pLDDT (per-residue), PAE is per-residue-pair and captures whether two parts of the structure are correctly placed relative to each other. Units are ångströms of expected positional error.

Solvent-accessible surface area. Solvent-accessible surface area (SASA) is the area in Å² traced out by the centre of a 1.4 Å probe sphere (a water molecule) rolled over the protein's van der Waals surface (Shrake–Rupley / Lee–Richards construction). Buried residues have near-zero SASA; fully exposed residues can exceed 200 Å². The total SASA scales roughly with the number of surface residues.

Secondary structure (8-state, DSSP). The SS8 string is DSSP's per-residue secondary-structure call. α-helix (H) means an i→i+4 H-bond ladder; β-strand (E) means the residue participates in a β-sheet; 3₁₀ (G) and π (I) are tighter and wider helices; T/S are turns/bends; '-' is loop.

Rendered structure images. Structure images are PyMOL renders from six orthogonal camera directions. Cartoon representation draws helices as coils and strands as arrows; sticks shows the backbone as bonds; surface shows the solvent-excluded envelope. Rainbow coloring maps sequence position to hue (blue→red, N→C); chain coloring assigns a distinct color per polypeptide.

Sequence. The amino-acid sequence is the protein's primary structure: the linear order of residues from the N-terminus to the C-terminus, written in one-letter code. Everything else here — the 3D coordinates, the secondary structure, the domain annotations — is ultimately a consequence of this string.

Contact-map, Ramachandran, and PAE plots. Three diagnostic plots accompany the record. The Cα contact map visualizes the tertiary structure as a 2D adjacency matrix (8 Å cutoff, sequence-local contacts suppressed). The Ramachandran plot shows the distribution of backbone (φ, ψ) torsions, with points in the α and β basins reflecting secondary structure content. The PAE plot shows AlphaFold's inter-residue confidence as a color matrix.